Protein AF-A0A8S8XRW9-F1 (afdb_monomer_lite)

Structure (mmCIF, N/CA/C/O backbone):
data_AF-A0A8S8XRW9-F1
#
_entry.id   AF-A0A8S8XRW9-F1
#
loop_
_atom_site.group_PDB
_atom_site.id
_atom_site.type_symbol
_atom_site.label_atom_id
_atom_site.label_alt_id
_atom_site.label_comp_id
_atom_site.label_asym_id
_atom_site.label_entity_id
_atom_site.label_seq_id
_atom_site.pdbx_PDB_ins_code
_atom_site.Cartn_x
_atom_site.Cartn_y
_atom_site.Cartn_z
_atom_site.occupancy
_atom_site.B_iso_or_equiv
_atom_site.auth_seq_id
_atom_site.auth_comp_id
_atom_site.auth_asym_id
_atom_site.auth_atom_id
_atom_site.pdbx_PDB_model_num
ATOM 1 N N . MET A 1 1 ? 2.777 1.253 8.182 1.00 86.06 1 MET A N 1
ATOM 2 C CA . MET A 1 1 ? 3.541 2.440 7.735 1.00 86.06 1 MET A CA 1
ATOM 3 C C . MET A 1 1 ? 4.673 2.064 6.801 1.00 86.06 1 MET A C 1
ATOM 5 O O . MET A 1 1 ? 4.618 2.498 5.665 1.00 86.06 1 MET A O 1
ATOM 9 N N . VAL A 1 2 ? 5.621 1.214 7.215 1.00 95.31 2 VAL A N 1
ATOM 10 C CA . VAL A 1 2 ? 6.747 0.781 6.356 1.00 95.31 2 VAL A CA 1
ATOM 11 C C . VAL A 1 2 ? 6.283 0.234 4.998 1.00 95.31 2 VAL A C 1
ATOM 13 O O . VAL A 1 2 ? 6.712 0.745 3.973 1.00 95.31 2 VAL A O 1
ATOM 16 N N . VAL A 1 3 ? 5.344 -0.721 4.983 1.00 97.38 3 VAL A N 1
ATOM 17 C CA . VAL A 1 3 ? 4.817 -1.318 3.736 1.00 97.38 3 VAL A CA 1
ATOM 18 C C . VAL A 1 3 ? 4.176 -0.270 2.813 1.00 97.38 3 VAL A C 1
ATOM 20 O O . VAL A 1 3 ? 4.448 -0.266 1.621 1.00 97.38 3 VAL A O 1
ATOM 23 N N . ILE A 1 4 ? 3.395 0.671 3.359 1.00 95.56 4 ILE A N 1
ATOM 24 C CA . ILE A 1 4 ? 2.779 1.763 2.579 1.00 95.56 4 ILE A CA 1
ATOM 25 C C . ILE A 1 4 ? 3.852 2.693 1.996 1.00 95.56 4 ILE A C 1
ATOM 27 O O . ILE A 1 4 ? 3.776 3.054 0.828 1.00 95.56 4 ILE A O 1
ATOM 31 N N . GLY A 1 5 ? 4.864 3.059 2.790 1.00 95.81 5 GLY A N 1
ATOM 32 C CA . GLY A 1 5 ? 5.977 3.888 2.319 1.00 95.81 5 GLY A CA 1
ATOM 33 C C . GLY A 1 5 ? 6.762 3.219 1.189 1.00 95.81 5 GLY A C 1
ATOM 34 O O . GLY A 1 5 ? 7.075 3.870 0.198 1.00 95.81 5 GLY A O 1
ATOM 35 N N . LEU A 1 6 ? 7.007 1.910 1.300 1.00 97.50 6 LEU A N 1
ATOM 36 C CA . LEU A 1 6 ? 7.641 1.126 0.241 1.00 97.50 6 LEU A CA 1
ATOM 37 C C . LEU A 1 6 ? 6.752 1.020 -1.010 1.00 97.50 6 LEU A C 1
ATOM 39 O O . LEU A 1 6 ? 7.265 1.131 -2.113 1.00 97.50 6 LEU A O 1
ATOM 43 N N . GLY A 1 7 ? 5.429 0.897 -0.859 1.00 96.00 7 GLY A N 1
ATOM 44 C CA . GLY A 1 7 ? 4.492 0.979 -1.989 1.00 96.00 7 GLY A CA 1
ATOM 45 C C . GLY A 1 7 ? 4.552 2.331 -2.713 1.00 96.00 7 GLY A C 1
ATOM 46 O O . GLY A 1 7 ? 4.552 2.390 -3.939 1.00 96.00 7 GLY A O 1
ATOM 47 N N . GLY A 1 8 ? 4.691 3.428 -1.962 1.00 93.69 8 GLY A N 1
ATOM 48 C CA . GLY A 1 8 ? 4.946 4.751 -2.537 1.00 93.69 8 GLY A CA 1
ATOM 49 C C . GLY A 1 8 ? 6.277 4.824 -3.292 1.00 93.69 8 GLY A C 1
ATOM 50 O O . GLY A 1 8 ? 6.330 5.410 -4.369 1.00 93.69 8 GLY A O 1
ATOM 51 N N . LEU A 1 9 ? 7.333 4.195 -2.764 1.00 95.94 9 LEU A N 1
ATOM 52 C CA . LEU A 1 9 ? 8.635 4.103 -3.432 1.00 95.94 9 LEU A CA 1
ATOM 53 C C . LEU A 1 9 ? 8.527 3.354 -4.767 1.00 95.94 9 LEU A C 1
ATOM 55 O O . LEU A 1 9 ? 8.986 3.868 -5.780 1.00 95.94 9 LEU A O 1
ATOM 59 N N . ILE A 1 10 ? 7.865 2.195 -4.774 1.00 96.12 10 ILE A N 1
ATOM 60 C CA . ILE A 1 10 ? 7.608 1.400 -5.983 1.00 96.12 10 ILE A CA 1
ATOM 61 C C . ILE A 1 10 ? 6.945 2.258 -7.057 1.00 96.12 10 ILE A C 1
ATOM 63 O O . ILE A 1 10 ? 7.399 2.281 -8.196 1.00 96.12 10 ILE A O 1
ATOM 67 N N . ARG A 1 11 ? 5.918 3.032 -6.683 1.00 92.69 11 ARG A N 1
ATOM 68 C CA . ARG A 1 11 ? 5.232 3.920 -7.625 1.00 92.69 11 ARG A CA 1
ATOM 69 C C . ARG A 1 11 ? 6.134 5.042 -8.150 1.00 92.69 11 ARG A C 1
ATOM 71 O O . ARG A 1 11 ? 6.063 5.356 -9.331 1.00 92.69 11 ARG A O 1
ATOM 78 N N . ILE A 1 12 ? 6.957 5.654 -7.296 1.00 91.88 12 ILE A N 1
ATOM 79 C CA . ILE A 1 12 ? 7.871 6.744 -7.691 1.00 91.88 12 ILE A CA 1
ATOM 80 C C . ILE A 1 12 ? 8.928 6.255 -8.689 1.00 91.88 12 ILE A C 1
ATOM 82 O O . ILE A 1 12 ? 9.287 6.993 -9.601 1.00 91.88 12 ILE A O 1
ATOM 86 N N . TYR A 1 13 ? 9.415 5.027 -8.515 1.00 94.25 13 TYR A N 1
ATOM 87 C CA . TYR A 1 13 ? 10.427 4.412 -9.378 1.00 94.25 13 TYR A CA 1
ATOM 88 C C . TYR A 1 13 ? 9.836 3.581 -10.527 1.00 94.25 13 TYR A C 1
ATOM 90 O O . TYR A 1 13 ? 10.582 2.891 -11.221 1.00 94.25 13 TYR A O 1
ATOM 98 N N . ASP A 1 14 ? 8.514 3.640 -10.717 1.00 92.62 14 ASP A N 1
ATOM 99 C CA . ASP A 1 14 ? 7.780 2.901 -11.750 1.00 92.62 14 ASP A CA 1
ATOM 100 C C . ASP A 1 14 ? 8.101 1.393 -11.759 1.00 92.62 14 ASP A C 1
ATOM 102 O O . ASP A 1 14 ? 8.294 0.755 -12.791 1.00 92.62 14 ASP A O 1
ATOM 106 N N . ALA A 1 15 ? 8.219 0.840 -10.551 1.00 96.31 15 ALA A N 1
ATOM 107 C CA . ALA A 1 15 ? 8.609 -0.538 -10.280 1.00 96.31 15 ALA A CA 1
ATOM 108 C C . ALA A 1 15 ? 7.405 -1.446 -9.989 1.00 96.31 15 ALA A C 1
ATOM 110 O O . ALA A 1 15 ? 7.587 -2.534 -9.472 1.00 96.31 15 ALA A O 1
ATOM 111 N N . GLY A 1 16 ? 6.168 -0.988 -10.213 1.00 94.00 16 GLY A N 1
ATOM 112 C CA . GLY A 1 16 ? 4.955 -1.719 -9.809 1.00 94.00 16 GLY A CA 1
ATOM 113 C C . GLY A 1 16 ? 4.681 -3.006 -10.588 1.00 94.00 16 GLY A C 1
ATOM 114 O O . GLY A 1 16 ? 3.730 -3.707 -10.260 1.00 94.00 16 GLY A O 1
ATOM 115 N N . GLU A 1 17 ? 5.484 -3.270 -11.613 1.00 93.56 17 GLU A N 1
ATOM 116 C CA . GLU A 1 17 ? 5.358 -4.359 -12.588 1.00 93.56 17 GLU A CA 1
ATOM 117 C C . GLU A 1 17 ? 6.698 -5.082 -12.811 1.00 93.56 17 GLU A C 1
ATOM 119 O O . GLU A 1 17 ? 6.867 -5.874 -13.729 1.00 93.56 17 GLU A O 1
ATOM 124 N N . SER A 1 18 ? 7.684 -4.788 -11.968 1.00 96.38 18 SER A N 1
ATOM 125 C CA . SER A 1 18 ? 9.019 -5.377 -12.029 1.00 96.38 18 SER A CA 1
ATOM 126 C C . SER A 1 18 ? 9.080 -6.849 -11.604 1.00 96.38 18 SER A C 1
ATOM 128 O O . SER A 1 18 ? 10.126 -7.470 -11.746 1.00 96.38 18 SER A O 1
ATOM 130 N N . CYS A 1 19 ? 7.988 -7.410 -11.086 1.00 96.62 19 CYS A N 1
ATOM 131 C CA . CYS A 1 19 ? 7.792 -8.838 -10.855 1.00 96.62 19 CYS A CA 1
ATOM 132 C C . CYS A 1 19 ? 6.481 -9.286 -11.530 1.00 96.62 19 CYS A C 1
ATOM 134 O O . CYS A 1 19 ? 5.415 -9.112 -10.934 1.00 96.62 19 CYS A O 1
ATOM 136 N N . PRO A 1 20 ? 6.524 -9.859 -12.742 1.00 94.25 20 PRO A N 1
ATOM 137 C CA . PRO A 1 20 ? 5.312 -10.104 -13.528 1.00 94.25 20 PRO A CA 1
ATOM 138 C C . PRO A 1 20 ? 4.411 -11.219 -12.964 1.00 94.25 20 PRO A C 1
ATOM 140 O O . PRO A 1 20 ? 3.188 -11.104 -12.975 1.00 94.25 20 PRO A O 1
ATOM 143 N N . ASP A 1 21 ? 4.992 -12.265 -12.382 1.00 92.44 21 ASP A N 1
ATOM 144 C CA . ASP A 1 21 ? 4.279 -13.407 -11.812 1.00 92.44 21 ASP A CA 1
ATOM 145 C C . ASP A 1 21 ? 4.050 -13.261 -10.303 1.00 92.44 21 ASP A C 1
ATOM 147 O O . ASP A 1 21 ? 4.687 -12.459 -9.631 1.00 92.44 21 ASP A O 1
ATOM 151 N N . TRP A 1 22 ? 3.136 -14.047 -9.724 1.00 86.25 22 TRP A N 1
ATOM 152 C CA . TRP A 1 22 ? 2.878 -14.084 -8.277 1.00 86.25 22 TRP A CA 1
ATOM 153 C C . TRP A 1 22 ? 2.669 -15.532 -7.811 1.00 86.25 22 TRP A C 1
ATOM 155 O O . TRP A 1 22 ? 1.959 -16.285 -8.479 1.00 86.25 22 TRP A O 1
ATOM 165 N N . PRO A 1 23 ? 3.217 -15.966 -6.655 1.00 87.44 23 PRO A N 1
ATOM 166 C CA . PRO A 1 23 ? 3.894 -15.195 -5.599 1.00 87.44 23 PRO A CA 1
ATOM 167 C C . PRO A 1 23 ? 5.405 -14.999 -5.797 1.00 87.44 23 PRO A C 1
ATOM 169 O O . PRO A 1 23 ? 6.075 -14.505 -4.888 1.00 87.44 23 PRO A O 1
ATOM 172 N N . LEU A 1 24 ? 5.940 -15.441 -6.932 1.00 93.62 24 LEU A N 1
ATOM 173 C CA . LEU A 1 24 ? 7.359 -15.382 -7.268 1.00 93.62 24 LEU A CA 1
ATOM 174 C C . LEU A 1 24 ? 7.703 -14.045 -7.958 1.00 93.62 24 LEU A C 1
ATOM 176 O O . LEU A 1 24 ? 6.941 -13.078 -7.864 1.00 93.62 24 LEU A O 1
ATOM 180 N N . CYS A 1 25 ? 8.909 -13.961 -8.511 1.00 95.69 25 CYS A N 1
ATOM 181 C CA . CYS A 1 25 ? 9.372 -12.868 -9.354 1.00 95.69 25 CYS A CA 1
ATOM 182 C C . CYS A 1 25 ? 10.285 -13.450 -10.444 1.00 95.69 25 CYS A C 1
ATOM 184 O O . CYS A 1 25 ? 11.359 -13.984 -10.131 1.00 95.69 25 CYS A O 1
ATOM 186 N N . PHE A 1 26 ? 9.825 -13.410 -11.695 1.00 96.31 26 PHE A N 1
ATOM 187 C CA . PHE A 1 26 ? 10.404 -14.124 -12.838 1.00 96.31 26 PHE A CA 1
ATOM 188 C C . PHE A 1 26 ? 10.578 -15.629 -12.564 1.00 96.31 26 PHE A C 1
ATOM 190 O O . PHE A 1 26 ? 11.626 -16.216 -12.837 1.00 96.31 26 PHE A O 1
ATOM 197 N N . GLY A 1 27 ? 9.596 -16.256 -11.905 1.00 95.25 27 GLY A N 1
ATOM 198 C CA . GLY A 1 27 ? 9.652 -17.670 -11.518 1.00 95.25 27 GLY A CA 1
ATOM 199 C C . GLY A 1 27 ? 10.662 -17.990 -10.411 1.00 95.25 27 GLY A C 1
ATOM 200 O O . GLY A 1 27 ? 10.838 -19.158 -10.050 1.00 95.25 27 GLY A O 1
ATOM 201 N N . THR A 1 28 ? 11.318 -16.980 -9.832 1.00 94.00 28 THR A N 1
ATOM 202 C CA . THR A 1 28 ? 12.291 -17.145 -8.747 1.00 94.00 28 THR A CA 1
ATOM 203 C C . THR A 1 28 ? 11.758 -16.628 -7.409 1.00 94.00 28 THR A C 1
ATOM 205 O O . THR A 1 28 ? 10.817 -15.842 -7.330 1.00 94.00 28 THR A O 1
ATOM 208 N N . ILE A 1 29 ? 12.386 -17.066 -6.315 1.00 92.44 29 ILE A N 1
ATOM 209 C CA . ILE A 1 29 ? 12.125 -16.531 -4.966 1.00 92.44 29 ILE A CA 1
ATOM 210 C C . ILE A 1 29 ? 12.971 -15.266 -4.704 1.00 92.44 29 ILE A C 1
ATOM 212 O O . ILE A 1 29 ? 12.773 -14.597 -3.692 1.00 92.44 29 ILE A O 1
ATOM 216 N N . GLY A 1 30 ? 13.934 -14.949 -5.575 1.00 93.88 30 GLY A N 1
ATOM 217 C CA . GLY A 1 30 ? 14.870 -13.837 -5.422 1.00 93.88 30 GLY A CA 1
ATOM 218 C C . GLY A 1 30 ? 14.458 -12.589 -6.202 1.00 93.88 30 GLY A C 1
ATOM 219 O O . GLY A 1 30 ? 13.374 -12.522 -6.766 1.00 93.88 30 GLY A O 1
ATOM 220 N N . PHE A 1 31 ? 15.346 -11.595 -6.209 1.00 95.75 31 PHE A N 1
ATOM 221 C CA . PHE A 1 31 ? 15.174 -10.335 -6.946 1.00 95.75 31 PHE A CA 1
ATOM 222 C C . PHE A 1 31 ? 16.347 -10.024 -7.890 1.00 95.75 31 PHE A C 1
ATOM 224 O O . PHE A 1 31 ? 16.313 -9.029 -8.609 1.00 95.75 31 PHE A O 1
ATOM 231 N N . ASP A 1 32 ? 17.416 -10.819 -7.834 1.00 96.38 32 ASP A N 1
ATOM 232 C CA . ASP A 1 32 ? 18.605 -10.621 -8.658 1.00 96.38 32 ASP A CA 1
ATOM 233 C C . ASP A 1 32 ? 18.382 -11.310 -10.004 1.00 96.38 32 ASP A C 1
ATOM 235 O O . ASP A 1 32 ? 18.670 -12.495 -10.144 1.00 96.38 32 ASP A O 1
ATOM 239 N N . ILE A 1 33 ? 17.760 -10.578 -10.931 1.00 97.12 33 ILE A N 1
ATOM 240 C CA . ILE A 1 33 ? 17.379 -11.052 -12.264 1.00 97.12 33 ILE A CA 1
ATOM 241 C C . ILE A 1 33 ? 18.054 -10.156 -13.300 1.00 97.12 33 ILE A C 1
ATOM 243 O O . ILE A 1 33 ? 17.801 -8.947 -13.365 1.00 97.12 33 ILE A O 1
ATOM 247 N N . SER A 1 34 ? 18.926 -10.748 -14.107 1.00 97.25 34 SER A N 1
ATOM 248 C CA . SER A 1 34 ? 19.615 -10.062 -15.199 1.00 97.25 34 SER A CA 1
ATOM 249 C C . SER A 1 34 ? 18.659 -9.709 -16.343 1.00 97.25 34 SER A C 1
ATOM 251 O O . SER A 1 34 ? 17.597 -10.306 -16.500 1.00 97.25 34 SER A O 1
ATOM 253 N N . GLU A 1 35 ? 19.035 -8.744 -17.182 1.00 97.50 35 GLU A N 1
ATOM 254 C CA . GLU A 1 35 ? 18.224 -8.365 -18.349 1.00 97.50 35 GLU A CA 1
ATOM 255 C C . GLU A 1 35 ? 18.035 -9.529 -19.343 1.00 97.50 35 GLU A C 1
ATOM 257 O O . GLU A 1 35 ? 16.990 -9.617 -19.988 1.00 97.50 35 GLU A O 1
ATOM 262 N N . GLU A 1 36 ? 19.014 -10.438 -19.434 1.00 97.06 36 GLU A N 1
ATOM 263 C CA . GLU A 1 36 ? 18.953 -11.649 -20.265 1.00 97.06 36 GLU A CA 1
ATOM 264 C C . GLU A 1 36 ? 17.925 -12.657 -19.726 1.00 97.06 36 GLU A C 1
ATOM 266 O O . GLU A 1 36 ? 17.167 -13.247 -20.494 1.00 97.06 36 GLU A O 1
ATOM 271 N N . GLU A 1 37 ? 17.853 -12.827 -18.403 1.00 96.88 37 GLU A N 1
ATOM 272 C CA . GLU A 1 37 ? 16.853 -13.690 -17.759 1.00 96.88 37 GLU A CA 1
ATOM 273 C C . GLU A 1 37 ? 15.440 -13.113 -17.893 1.00 96.88 37 GLU A C 1
ATOM 275 O O . GLU A 1 37 ? 14.499 -13.857 -18.170 1.00 96.88 37 GLU A O 1
ATOM 280 N N . GLN A 1 38 ? 15.293 -11.789 -17.770 1.00 97.62 38 GLN A N 1
ATOM 281 C CA . GLN A 1 38 ? 14.020 -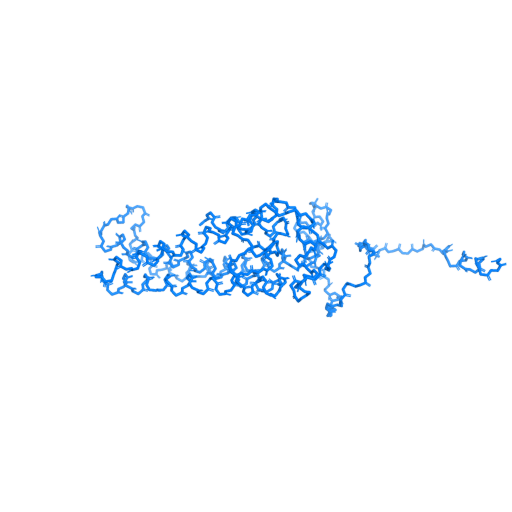11.107 -18.035 1.00 97.62 38 GLN A CA 1
ATOM 282 C C . GLN A 1 38 ? 13.574 -11.312 -19.490 1.00 97.62 38 GLN A C 1
ATOM 284 O O . GLN A 1 38 ? 12.404 -11.576 -19.753 1.00 97.62 38 GLN A O 1
ATOM 289 N N . GLU A 1 39 ? 14.501 -11.223 -20.449 1.00 96.88 39 GLU A N 1
ATOM 290 C CA . GLU A 1 39 ? 14.204 -11.478 -21.862 1.00 96.88 39 GLU A CA 1
ATOM 291 C C . GLU A 1 39 ? 13.732 -12.907 -22.108 1.00 96.88 39 GLU A C 1
ATOM 293 O O . GLU A 1 39 ? 12.708 -13.113 -22.763 1.00 96.88 39 GLU A O 1
ATOM 298 N N . ALA A 1 40 ? 14.458 -13.887 -21.567 1.00 96.69 40 ALA A N 1
ATOM 299 C CA . ALA A 1 40 ? 14.093 -15.292 -21.685 1.00 96.69 40 ALA A CA 1
ATOM 300 C C . ALA A 1 40 ? 12.692 -15.551 -21.111 1.00 96.69 40 ALA A C 1
ATOM 302 O O . ALA A 1 40 ? 11.879 -16.211 -21.759 1.00 96.69 40 ALA A O 1
ATOM 303 N N . TRP A 1 41 ? 12.379 -14.958 -19.954 1.00 96.56 41 TRP A N 1
ATOM 304 C CA . TRP A 1 41 ? 11.059 -15.066 -19.339 1.00 96.56 41 TRP A CA 1
ATOM 305 C C . TRP A 1 41 ? 9.941 -14.546 -20.243 1.00 96.56 41 TRP A C 1
ATOM 307 O O . TRP A 1 41 ? 8.951 -15.246 -20.431 1.00 96.56 41 TRP A O 1
ATOM 317 N N . TYR A 1 42 ? 10.095 -13.361 -20.838 1.00 96.44 42 TYR A N 1
ATOM 318 C CA . TYR A 1 42 ? 9.065 -12.784 -21.711 1.00 96.44 42 TYR A CA 1
ATOM 319 C C . TYR A 1 42 ? 8.911 -13.522 -23.046 1.00 96.44 42 TYR A C 1
ATOM 321 O O . TYR A 1 42 ? 7.834 -13.497 -23.641 1.00 96.44 42 TYR A O 1
ATOM 329 N N . ILE A 1 43 ? 9.962 -14.192 -23.530 1.00 96.19 43 ILE A N 1
ATOM 330 C CA . ILE A 1 43 ? 9.867 -15.076 -24.703 1.00 96.19 43 ILE A CA 1
ATOM 331 C C . ILE A 1 43 ? 9.016 -16.310 -24.375 1.00 96.19 43 ILE A C 1
ATOM 333 O O . ILE A 1 43 ? 8.229 -16.752 -25.215 1.00 96.19 43 ILE A O 1
ATOM 337 N N . GLU A 1 44 ? 9.172 -16.865 -23.173 1.00 96.19 44 GLU A N 1
ATOM 338 C CA . GLU A 1 44 ? 8.426 -18.043 -22.714 1.00 96.19 44 GLU A CA 1
ATOM 339 C C . GLU A 1 44 ? 7.005 -17.701 -22.236 1.00 96.19 44 GLU A C 1
ATOM 341 O O . GLU A 1 44 ? 6.091 -18.506 -22.420 1.00 96.19 44 GLU A O 1
ATOM 346 N N . ASN A 1 45 ? 6.809 -16.495 -21.695 1.00 96.12 45 ASN A N 1
ATOM 347 C CA . ASN A 1 45 ? 5.561 -16.000 -21.110 1.00 96.12 45 ASN A CA 1
ATOM 348 C C . ASN A 1 45 ? 5.148 -14.669 -21.773 1.00 96.12 45 ASN A C 1
ATOM 350 O O . ASN A 1 45 ? 5.197 -13.612 -21.141 1.00 96.12 45 ASN A O 1
ATOM 354 N N . PRO A 1 46 ? 4.741 -14.681 -23.058 1.00 94.62 46 PRO A N 1
ATOM 355 C CA . PRO A 1 46 ? 4.407 -13.458 -23.795 1.00 94.62 46 PRO A CA 1
ATOM 356 C C . PRO A 1 46 ? 3.191 -12.712 -23.227 1.00 94.62 46 PRO A C 1
ATOM 358 O O . PRO A 1 46 ? 3.040 -11.518 -23.476 1.00 94.62 46 PRO A O 1
ATOM 361 N N . ASP A 1 47 ? 2.340 -13.404 -22.467 1.00 92.69 47 ASP A N 1
ATOM 362 C CA . ASP A 1 47 ? 1.141 -12.850 -21.832 1.00 92.69 47 ASP A CA 1
ATOM 363 C C . ASP A 1 47 ? 1.481 -11.957 -20.622 1.00 92.69 47 ASP A C 1
ATOM 365 O O . ASP A 1 47 ? 0.650 -11.166 -20.188 1.00 92.69 47 ASP A O 1
ATOM 369 N N . GLU A 1 48 ? 2.705 -12.070 -20.096 1.00 92.38 48 GLU A N 1
ATOM 370 C CA . GLU A 1 48 ? 3.205 -11.326 -18.933 1.00 92.38 48 GLU A CA 1
ATOM 371 C C . GLU A 1 48 ? 4.017 -10.075 -19.314 1.00 92.38 48 GLU A C 1
ATOM 373 O O . GLU A 1 48 ? 4.655 -9.439 -18.475 1.00 92.38 48 GLU A O 1
ATOM 378 N N . VAL A 1 49 ? 4.025 -9.725 -20.599 1.00 93.25 49 VAL A N 1
ATOM 379 C CA . VAL A 1 49 ? 4.652 -8.500 -21.092 1.00 93.25 49 VAL A CA 1
ATOM 380 C C . VAL A 1 49 ? 3.763 -7.302 -20.756 1.00 93.25 49 VAL A C 1
ATOM 382 O O . VAL A 1 49 ? 2.617 -7.233 -21.199 1.00 93.25 49 VAL A O 1
ATOM 385 N N . ASP A 1 50 ? 4.318 -6.339 -20.020 1.00 92.75 50 ASP A N 1
ATOM 386 C CA . ASP A 1 50 ? 3.629 -5.095 -19.668 1.00 92.75 50 ASP A CA 1
ATOM 387 C C . ASP A 1 50 ? 3.388 -4.168 -20.883 1.00 92.75 50 ASP A C 1
ATOM 389 O O . ASP A 1 50 ? 3.863 -4.393 -22.007 1.00 92.75 50 ASP A O 1
ATOM 393 N N . SER A 1 51 ? 2.652 -3.076 -20.669 1.00 92.31 51 SER A N 1
ATOM 394 C CA . SER A 1 51 ? 2.288 -2.125 -21.729 1.00 92.31 51 SER A CA 1
ATOM 395 C C . SER A 1 51 ? 3.461 -1.377 -22.374 1.00 92.31 51 SER A C 1
ATOM 397 O O . SER A 1 51 ? 3.287 -0.785 -23.446 1.00 92.31 51 SER A O 1
ATOM 399 N N . ARG A 1 52 ? 4.661 -1.407 -21.782 1.00 92.50 52 ARG A N 1
ATOM 400 C CA . ARG A 1 52 ? 5.892 -0.829 -22.358 1.00 92.50 52 ARG A CA 1
ATOM 401 C C . ARG A 1 52 ? 6.524 -1.757 -23.395 1.00 92.50 52 ARG A C 1
ATOM 403 O O . ARG A 1 52 ? 7.372 -1.308 -24.171 1.00 92.50 52 ARG A O 1
ATOM 410 N N . GLY A 1 53 ? 6.076 -3.010 -23.462 1.00 92.81 53 GLY A N 1
ATOM 411 C CA . GLY A 1 53 ? 6.416 -3.975 -24.501 1.00 92.81 53 GLY A CA 1
ATOM 412 C C . GLY A 1 53 ? 7.601 -4.880 -24.160 1.00 92.81 53 GLY A C 1
ATOM 413 O O . GLY A 1 53 ? 8.375 -4.639 -23.238 1.00 92.81 53 GLY A O 1
ATOM 414 N N . SER A 1 54 ? 7.785 -5.930 -24.968 1.00 90.31 54 SER A N 1
ATOM 415 C CA . SER A 1 54 ? 8.683 -7.059 -24.661 1.00 90.31 54 SER A CA 1
ATOM 416 C C . SER A 1 54 ? 10.177 -6.722 -24.635 1.00 90.31 54 SER A C 1
ATOM 418 O O . SER A 1 54 ? 10.989 -7.548 -24.221 1.00 90.31 54 SER A O 1
ATOM 420 N N . GLY A 1 55 ? 10.564 -5.524 -25.077 1.00 92.88 55 GLY A N 1
ATOM 421 C CA . GLY A 1 55 ? 11.932 -5.009 -24.983 1.00 92.88 55 GLY A CA 1
ATOM 422 C C . GLY A 1 55 ? 12.230 -4.257 -23.682 1.00 92.88 55 GLY A C 1
ATOM 423 O O . GLY A 1 55 ? 13.385 -3.909 -23.448 1.00 92.88 55 GLY A O 1
ATOM 424 N N . HIS A 1 56 ? 11.225 -3.977 -22.844 1.00 95.62 56 HIS A N 1
ATOM 425 C CA . HIS A 1 56 ? 11.430 -3.271 -21.583 1.00 95.62 56 HIS A CA 1
ATOM 426 C C . HIS A 1 56 ? 12.126 -4.165 -20.546 1.00 95.62 56 HIS A C 1
ATOM 428 O O . HIS A 1 56 ? 11.822 -5.353 -20.424 1.00 95.62 56 HIS A O 1
ATOM 434 N N . ARG A 1 57 ? 13.079 -3.597 -19.802 1.00 96.38 57 ARG A N 1
ATOM 435 C CA . ARG A 1 57 ? 13.828 -4.288 -18.747 1.00 96.38 57 ARG A CA 1
ATOM 436 C C . ARG A 1 57 ? 13.841 -3.444 -17.486 1.00 96.38 57 ARG A C 1
ATOM 438 O O . ARG A 1 57 ? 14.044 -2.229 -17.544 1.00 96.38 57 ARG A O 1
ATOM 445 N N . TYR A 1 58 ? 13.661 -4.110 -16.357 1.00 97.25 58 TYR A N 1
ATOM 446 C CA . TYR A 1 58 ? 13.728 -3.505 -15.040 1.00 97.25 58 TYR A CA 1
ATOM 447 C C . TYR A 1 58 ? 15.135 -3.588 -14.480 1.00 97.25 58 TYR A C 1
ATOM 449 O O . TYR A 1 58 ? 15.838 -4.590 -14.611 1.00 97.25 58 TYR A O 1
ATOM 457 N N . THR A 1 59 ? 15.525 -2.531 -13.780 1.00 97.62 59 THR A N 1
ATOM 458 C CA . THR A 1 59 ? 16.757 -2.531 -12.994 1.00 97.62 59 THR A CA 1
ATOM 459 C C . THR A 1 59 ? 16.608 -3.423 -11.761 1.00 97.62 59 THR A C 1
ATOM 461 O O . THR A 1 59 ? 15.523 -3.526 -11.186 1.00 97.62 59 THR A O 1
ATOM 464 N N . THR A 1 60 ? 17.720 -3.965 -11.256 1.00 97.06 60 THR A N 1
ATOM 465 C CA . THR A 1 60 ? 17.745 -4.740 -10.001 1.00 97.06 60 THR A CA 1
ATOM 466 C C . THR A 1 60 ? 17.099 -3.990 -8.833 1.00 97.06 60 THR A C 1
ATOM 468 O O . THR A 1 60 ? 16.475 -4.601 -7.973 1.00 97.06 60 THR A O 1
ATOM 471 N N . PHE A 1 61 ? 17.219 -2.657 -8.787 1.00 97.50 61 PHE A N 1
ATOM 472 C CA . PHE A 1 61 ? 16.595 -1.852 -7.737 1.00 97.50 61 PHE A CA 1
ATOM 473 C C . PHE A 1 61 ? 15.064 -1.860 -7.826 1.00 97.50 61 PHE A C 1
ATOM 475 O O . PHE A 1 61 ? 14.408 -2.002 -6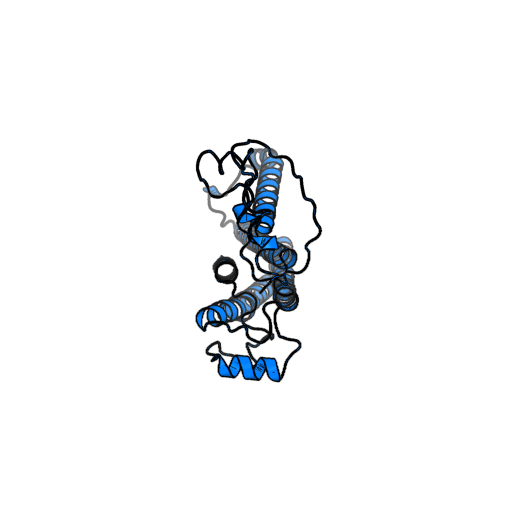.797 1.00 97.50 61 PHE A O 1
ATOM 482 N N . GLN A 1 62 ? 14.498 -1.739 -9.030 1.00 98.06 62 GLN A N 1
ATOM 483 C CA . GLN A 1 62 ? 13.046 -1.797 -9.227 1.00 98.06 62 GLN A CA 1
ATOM 484 C C . GLN A 1 62 ? 12.510 -3.159 -8.769 1.00 98.06 62 GLN A C 1
ATOM 486 O O . GLN A 1 62 ? 11.705 -3.197 -7.834 1.00 98.06 62 GLN A O 1
ATOM 491 N N . ILE A 1 63 ? 13.094 -4.244 -9.294 1.00 97.88 63 ILE A N 1
ATOM 492 C CA . ILE A 1 63 ? 12.747 -5.630 -8.936 1.00 97.88 63 ILE A CA 1
ATOM 493 C C . ILE A 1 63 ? 12.862 -5.846 -7.422 1.00 97.88 63 ILE A C 1
ATOM 495 O O . ILE A 1 63 ? 11.931 -6.326 -6.776 1.00 97.88 63 ILE A O 1
ATOM 499 N N . PHE A 1 64 ? 13.974 -5.414 -6.817 1.00 97.75 64 PHE A N 1
ATOM 500 C CA . PHE A 1 64 ? 14.191 -5.512 -5.374 1.00 97.75 64 PHE A CA 1
ATOM 501 C C . PHE A 1 64 ? 13.090 -4.825 -4.566 1.00 97.75 64 PHE A C 1
ATOM 503 O O . PHE A 1 64 ? 12.611 -5.391 -3.583 1.00 97.75 64 PHE A O 1
ATOM 510 N N . THR A 1 65 ? 12.705 -3.600 -4.934 1.00 97.88 65 THR A N 1
ATOM 511 C CA . THR A 1 65 ? 11.717 -2.845 -4.153 1.00 97.88 65 THR A CA 1
ATOM 512 C C . THR A 1 65 ? 10.342 -3.497 -4.177 1.00 97.88 65 THR A C 1
ATOM 514 O O . THR A 1 65 ? 9.705 -3.590 -3.123 1.00 97.88 65 THR A O 1
ATOM 517 N N . GLU A 1 66 ? 9.907 -3.996 -5.334 1.00 97.38 66 GLU A N 1
ATOM 518 C CA . GLU A 1 66 ? 8.626 -4.684 -5.465 1.00 97.38 66 GLU A CA 1
ATOM 519 C C . GLU A 1 66 ? 8.637 -6.043 -4.766 1.00 97.38 66 GLU A C 1
ATOM 521 O O . GLU A 1 66 ? 7.764 -6.330 -3.939 1.00 97.38 66 GLU A O 1
ATOM 526 N N . TRP A 1 67 ? 9.680 -6.839 -5.004 1.00 97.19 67 TRP A N 1
ATOM 527 C CA . TRP A 1 67 ? 9.903 -8.105 -4.316 1.00 97.19 67 TRP A CA 1
ATOM 528 C C . TRP A 1 67 ? 9.889 -7.927 -2.791 1.00 97.19 67 TRP A C 1
ATOM 530 O O . TRP A 1 67 ? 9.143 -8.605 -2.078 1.00 97.19 67 TRP A O 1
ATOM 540 N N . LEU A 1 68 ? 10.637 -6.949 -2.267 1.00 97.25 68 LEU A N 1
ATOM 541 C CA . LEU A 1 68 ? 10.690 -6.665 -0.833 1.00 97.25 68 LEU A CA 1
ATOM 542 C C . LEU A 1 68 ? 9.311 -6.273 -0.289 1.00 97.25 68 LEU A C 1
ATOM 544 O O . LEU A 1 68 ? 8.943 -6.681 0.816 1.00 97.25 68 LEU A O 1
ATOM 548 N N . HIS A 1 69 ? 8.527 -5.504 -1.046 1.00 97.44 69 HIS A N 1
ATOM 549 C CA . HIS A 1 69 ? 7.171 -5.136 -0.648 1.00 97.44 69 HIS A CA 1
ATOM 550 C C . HIS A 1 69 ? 6.261 -6.355 -0.530 1.00 97.44 69 HIS A C 1
ATOM 552 O O . HIS A 1 69 ? 5.575 -6.491 0.488 1.00 97.44 69 HIS A O 1
ATOM 558 N N . ARG A 1 70 ? 6.311 -7.272 -1.504 1.00 95.69 70 ARG A N 1
ATOM 559 C CA . ARG A 1 70 ? 5.558 -8.537 -1.484 1.00 95.69 70 ARG A CA 1
ATOM 560 C C . ARG A 1 70 ? 5.928 -9.388 -0.272 1.00 95.69 70 ARG A C 1
ATOM 562 O O . ARG A 1 70 ? 5.039 -9.868 0.431 1.00 95.69 70 ARG A O 1
ATOM 569 N N . ILE A 1 71 ? 7.220 -9.500 0.042 1.00 95.62 71 ILE A N 1
ATOM 570 C CA . ILE A 1 71 ? 7.706 -10.240 1.216 1.00 95.62 71 ILE A CA 1
ATOM 571 C C . ILE A 1 71 ? 7.221 -9.593 2.520 1.00 95.62 71 ILE A C 1
ATOM 573 O O . ILE A 1 71 ? 6.656 -10.271 3.382 1.00 95.62 71 ILE A O 1
ATOM 577 N N . LEU A 1 72 ? 7.391 -8.278 2.678 1.00 97.12 72 LEU A N 1
ATOM 578 C CA . LEU A 1 72 ? 6.979 -7.577 3.897 1.00 97.12 72 LEU A CA 1
ATOM 579 C C . LEU A 1 72 ? 5.456 -7.599 4.096 1.00 97.12 72 LEU A C 1
ATOM 581 O O . LEU A 1 72 ? 4.991 -7.744 5.228 1.00 97.12 72 LEU A O 1
ATOM 585 N N . ALA A 1 73 ? 4.673 -7.468 3.025 1.00 96.69 73 ALA A N 1
ATOM 586 C CA . ALA A 1 73 ? 3.216 -7.514 3.093 1.00 96.69 73 ALA A CA 1
ATOM 587 C C . ALA A 1 73 ? 2.699 -8.945 3.322 1.00 96.69 73 ALA A C 1
ATOM 589 O O . ALA A 1 73 ? 1.932 -9.189 4.258 1.00 96.69 73 ALA A O 1
ATOM 590 N N . GLY A 1 74 ? 3.138 -9.892 2.492 1.00 94.62 74 GLY A N 1
ATOM 591 C CA . GLY A 1 74 ? 2.612 -11.253 2.439 1.00 94.62 74 GLY A CA 1
ATOM 592 C C . GLY A 1 74 ? 3.198 -12.200 3.483 1.00 94.62 74 GLY A C 1
ATOM 593 O O . GLY A 1 74 ? 2.441 -12.918 4.129 1.00 94.62 74 GLY A O 1
ATOM 594 N N . LEU A 1 75 ? 4.521 -12.198 3.686 1.00 94.50 75 LEU A N 1
ATOM 595 C CA . LEU A 1 75 ? 5.202 -13.159 4.569 1.00 94.50 75 LEU A CA 1
ATOM 596 C C . LEU A 1 75 ? 5.479 -12.625 5.976 1.00 94.50 75 LEU A C 1
ATOM 598 O O . LEU A 1 75 ? 5.664 -13.416 6.898 1.00 94.50 75 LEU A O 1
ATOM 602 N N . VAL A 1 76 ? 5.491 -11.304 6.167 1.00 97.00 76 VAL A N 1
ATOM 603 C CA . VAL A 1 76 ? 5.703 -10.701 7.493 1.00 97.00 76 VAL A CA 1
ATOM 604 C C . VAL A 1 76 ? 4.390 -10.180 8.068 1.00 97.00 76 VAL A C 1
ATOM 606 O O . VAL A 1 76 ? 3.906 -10.689 9.078 1.00 97.00 76 VAL A O 1
ATOM 609 N N . LEU A 1 77 ? 3.779 -9.178 7.432 1.00 97.88 77 LEU A N 1
ATOM 610 C CA . LEU A 1 77 ? 2.596 -8.511 7.974 1.00 97.88 77 LEU A CA 1
ATOM 611 C C . LEU A 1 77 ? 1.368 -9.432 8.013 1.00 97.88 77 LEU A C 1
ATOM 613 O O . LEU A 1 77 ? 0.696 -9.485 9.043 1.00 97.88 77 LEU A O 1
ATOM 617 N N . GLY A 1 78 ? 1.094 -10.177 6.937 1.00 97.31 78 GLY A N 1
ATOM 618 C CA . GLY A 1 78 ? -0.030 -11.118 6.859 1.00 97.31 78 GLY A CA 1
ATOM 619 C C . GLY A 1 78 ? -0.071 -12.112 8.032 1.00 97.31 78 GLY A C 1
ATOM 620 O O . GLY A 1 78 ? -1.034 -12.091 8.806 1.00 97.31 78 GLY A O 1
ATOM 621 N N . PRO A 1 79 ? 0.977 -12.933 8.241 1.00 98.00 79 PRO A N 1
ATOM 622 C CA . PRO A 1 79 ? 1.038 -13.881 9.350 1.00 98.00 79 PRO A CA 1
ATOM 623 C C . PRO A 1 79 ? 0.943 -13.224 10.726 1.00 98.00 79 PRO A C 1
ATOM 625 O O . PRO A 1 79 ? 0.273 -13.767 11.603 1.00 98.00 79 PRO A O 1
ATOM 628 N N . LEU A 1 80 ? 1.542 -12.044 10.924 1.00 98.00 80 LEU A N 1
ATOM 629 C CA . LEU A 1 80 ? 1.432 -11.314 12.192 1.00 98.00 80 LEU A CA 1
ATOM 630 C C . LEU A 1 80 ? -0.010 -10.891 12.493 1.00 98.00 80 LEU A C 1
ATOM 632 O O . LEU A 1 80 ? -0.460 -11.020 13.633 1.00 98.00 80 LEU A O 1
ATOM 636 N N . VAL A 1 81 ? -0.758 -10.428 11.488 1.00 98.19 81 VAL A N 1
ATOM 637 C CA . VAL A 1 81 ? -2.177 -10.066 11.644 1.00 98.19 81 VAL A CA 1
ATOM 638 C C . VAL A 1 81 ? -3.021 -11.302 11.965 1.00 98.19 81 VAL A C 1
ATOM 640 O O . VAL A 1 81 ? -3.862 -11.248 12.865 1.00 98.19 81 VAL A O 1
ATOM 643 N N . ILE A 1 82 ? -2.767 -12.429 11.292 1.00 98.25 82 ILE A N 1
ATOM 644 C CA . ILE A 1 82 ? -3.470 -13.700 11.533 1.00 98.25 82 ILE A CA 1
ATOM 645 C C . ILE A 1 82 ? -3.150 -14.252 12.930 1.00 98.25 82 ILE A C 1
ATOM 647 O O . ILE A 1 82 ? -4.057 -14.685 13.644 1.00 98.25 82 ILE A O 1
ATOM 651 N N . LEU A 1 83 ? -1.884 -14.204 13.353 1.00 98.31 83 LEU A N 1
ATOM 652 C CA . LEU A 1 83 ? -1.459 -14.621 14.689 1.00 98.31 83 LEU A CA 1
ATOM 653 C C . LEU A 1 83 ? -2.102 -13.748 15.771 1.00 98.31 83 LEU A C 1
ATOM 655 O O . LEU A 1 83 ? -2.662 -14.271 16.733 1.00 98.31 83 LEU A O 1
ATOM 659 N N . ASN A 1 84 ? -2.082 -12.426 15.591 1.00 97.62 84 ASN A N 1
ATOM 660 C CA . ASN A 1 84 ? -2.741 -11.497 16.504 1.00 97.62 84 ASN A CA 1
ATOM 661 C C . ASN A 1 84 ? -4.245 -11.794 16.604 1.00 97.62 84 ASN A C 1
ATOM 663 O O . ASN A 1 84 ? -4.792 -11.874 17.702 1.00 97.62 84 ASN A O 1
ATOM 667 N N . TRP A 1 85 ? -4.908 -12.053 15.474 1.00 98.31 85 TRP A N 1
ATOM 668 C CA . TRP A 1 85 ? -6.300 -12.497 15.470 1.00 98.31 85 TRP A CA 1
ATOM 669 C C . TRP A 1 85 ? -6.507 -13.796 16.238 1.00 98.31 85 TRP A C 1
ATOM 671 O O . TRP A 1 85 ? -7.414 -13.863 17.064 1.00 98.31 85 TRP A O 1
ATOM 681 N N . TYR A 1 86 ? -5.641 -14.794 16.039 1.00 98.25 86 TYR A N 1
ATOM 682 C CA . TYR A 1 86 ? -5.700 -16.073 16.744 1.00 98.25 86 TYR A CA 1
ATOM 683 C C . TYR A 1 86 ? -5.615 -15.898 18.268 1.00 98.25 86 TYR A C 1
ATOM 685 O O . TYR A 1 86 ? -6.377 -16.546 18.997 1.00 98.25 86 TYR A O 1
ATOM 693 N N . MET A 1 87 ? -4.721 -15.021 18.739 1.00 97.62 87 MET A N 1
ATOM 694 C CA . MET A 1 87 ? -4.516 -14.718 20.162 1.00 97.62 87 MET A CA 1
ATOM 695 C C . MET A 1 87 ? -5.712 -13.987 20.788 1.00 97.62 87 MET A C 1
ATOM 697 O O . MET A 1 87 ? -6.024 -14.209 21.955 1.00 97.62 87 MET A O 1
ATOM 701 N N . LEU A 1 88 ? -6.428 -13.173 20.010 1.00 96.94 88 LEU A N 1
ATOM 702 C CA . LEU A 1 88 ? -7.546 -12.347 20.483 1.00 96.94 88 LEU A CA 1
ATOM 703 C C . LEU A 1 88 ? -8.924 -13.030 20.401 1.00 96.94 88 LEU A C 1
ATOM 705 O O . LEU A 1 88 ? -9.950 -12.416 20.699 1.00 96.94 88 LEU A O 1
ATOM 709 N N . ARG A 1 89 ? -8.994 -14.320 20.040 1.00 94.69 89 ARG A N 1
ATOM 710 C CA . ARG A 1 89 ? -10.279 -15.048 19.908 1.00 94.69 89 ARG A CA 1
ATOM 711 C C . ARG A 1 89 ? -11.037 -15.194 21.236 1.00 94.69 89 ARG A C 1
ATOM 713 O O . ARG A 1 89 ? -12.264 -15.310 21.229 1.00 94.69 89 ARG A O 1
ATOM 720 N N . GLY A 1 90 ? -10.318 -15.149 22.360 1.00 94.62 90 GLY A N 1
ATOM 721 C CA . GLY A 1 90 ? -10.876 -15.178 23.717 1.00 94.62 90 GLY A CA 1
ATOM 722 C C . GLY A 1 90 ? -11.261 -13.810 24.295 1.00 94.62 90 GLY A C 1
ATOM 723 O O . GLY A 1 90 ? -11.811 -13.766 25.390 1.00 94.62 90 GLY A O 1
ATOM 724 N N . SER A 1 91 ? -10.982 -12.706 23.594 1.00 95.25 91 SER A N 1
ATOM 725 C CA . SER A 1 91 ? -11.227 -11.343 24.085 1.00 95.25 91 SER A CA 1
ATOM 726 C C . SER A 1 91 ? -12.715 -10.961 24.059 1.00 95.25 91 SER A C 1
ATOM 728 O O . SER A 1 91 ? -13.575 -11.750 23.676 1.00 95.25 91 SER A O 1
ATOM 730 N N . GLU A 1 92 ? -13.059 -9.736 24.451 1.00 95.25 92 GLU A N 1
ATOM 731 C CA . GLU A 1 92 ? -14.432 -9.229 24.343 1.00 95.25 92 GLU A CA 1
ATOM 732 C C . GLU A 1 92 ? -14.912 -9.121 22.883 1.00 95.25 92 GLU A C 1
ATOM 734 O O . GLU A 1 92 ? -14.119 -8.978 21.951 1.00 95.25 92 GLU A O 1
ATOM 739 N N . GLU A 1 93 ? -16.232 -9.135 22.669 1.00 95.88 93 GLU A N 1
ATOM 740 C CA . GLU A 1 93 ? -16.854 -9.131 21.333 1.00 95.88 93 GLU A CA 1
ATOM 741 C C . GLU A 1 93 ? -16.372 -7.976 20.438 1.00 95.88 93 GLU A C 1
ATOM 743 O O . GLU A 1 93 ? -16.058 -8.188 19.266 1.00 95.88 93 GLU A O 1
ATOM 748 N N . LYS A 1 94 ? -16.225 -6.765 20.994 1.00 95.81 94 LYS A N 1
ATOM 749 C CA . LYS A 1 94 ? -15.731 -5.596 20.244 1.00 95.81 94 LYS A CA 1
ATOM 750 C C . LYS A 1 94 ? -14.295 -5.779 19.752 1.00 95.81 94 LYS A C 1
ATOM 752 O O . LYS A 1 94 ? -13.992 -5.403 18.622 1.00 95.81 94 LYS A O 1
ATOM 757 N N . VAL A 1 95 ? -13.427 -6.368 20.578 1.00 96.94 95 VAL A N 1
ATOM 758 C CA . VAL A 1 95 ? -12.035 -6.675 20.212 1.00 96.94 95 VAL A CA 1
ATOM 759 C C . VAL A 1 95 ? -12.007 -7.754 19.134 1.00 96.94 95 VAL A C 1
ATOM 761 O O . VAL A 1 95 ? -11.314 -7.586 18.132 1.00 96.94 95 VAL A O 1
ATOM 764 N N . LYS A 1 96 ? -12.810 -8.820 19.283 1.00 97.25 96 LYS A N 1
ATOM 765 C CA . LYS A 1 96 ? -12.929 -9.875 18.261 1.00 97.25 96 LYS A CA 1
ATOM 766 C C . LYS A 1 96 ? -13.379 -9.314 16.919 1.00 97.25 96 LYS A C 1
ATOM 768 O O . LYS A 1 96 ? -12.810 -9.682 15.894 1.00 97.25 96 LYS A O 1
ATOM 773 N N . PHE A 1 97 ? -14.376 -8.428 16.915 1.00 97.81 97 PHE A N 1
ATOM 774 C CA . PHE A 1 97 ? -14.867 -7.802 15.690 1.00 97.81 97 PHE A CA 1
ATOM 775 C C . PHE A 1 97 ? -13.788 -6.934 15.035 1.00 97.81 97 PHE A C 1
ATOM 777 O O . PHE A 1 97 ? -13.484 -7.132 13.860 1.00 97.81 97 PHE A O 1
ATOM 784 N N . ALA A 1 98 ? -13.162 -6.029 15.796 1.00 97.62 98 ALA A N 1
ATOM 785 C CA . ALA A 1 98 ? -12.088 -5.182 15.280 1.00 97.62 98 ALA A CA 1
ATOM 786 C C . ALA A 1 98 ? -10.926 -6.024 14.731 1.00 97.62 98 ALA A C 1
ATOM 788 O O . ALA A 1 98 ? -10.439 -5.762 13.636 1.00 97.62 98 ALA A O 1
ATOM 789 N N . SER A 1 99 ? -10.532 -7.084 15.441 1.00 98.19 99 SER A N 1
ATOM 790 C CA . SER A 1 99 ? -9.468 -7.989 15.006 1.00 98.19 99 SER A CA 1
ATOM 791 C C . SER A 1 99 ? -9.849 -8.788 13.757 1.00 98.19 99 SER A C 1
ATOM 793 O O . SER A 1 99 ? -9.056 -8.867 12.820 1.00 98.19 99 SER A O 1
ATOM 795 N N . THR A 1 100 ? -11.072 -9.314 13.683 1.00 98.25 100 THR A N 1
ATOM 796 C CA . THR A 1 100 ? -11.563 -10.031 12.494 1.00 98.25 100 THR A CA 1
ATOM 797 C C . THR A 1 100 ? -11.600 -9.114 11.272 1.00 98.25 100 THR A C 1
ATOM 799 O O . THR A 1 100 ? -11.178 -9.520 10.192 1.00 98.25 100 THR A O 1
ATOM 802 N N . LEU A 1 101 ? -12.013 -7.853 11.443 1.00 98.38 101 LEU A N 1
ATOM 803 C CA . LEU A 1 101 ? -11.988 -6.857 10.372 1.00 98.38 101 LEU A CA 1
ATOM 804 C C . LEU A 1 101 ? -10.565 -6.635 9.830 1.00 98.38 101 LEU A C 1
ATOM 806 O O . LEU A 1 101 ? -10.398 -6.548 8.616 1.00 98.38 101 LEU A O 1
ATOM 810 N N . THR A 1 102 ? -9.539 -6.605 10.694 1.00 98.31 102 THR A N 1
ATOM 811 C CA . THR A 1 102 ? -8.141 -6.482 10.233 1.00 98.31 102 THR A CA 1
ATOM 812 C C . THR A 1 102 ? -7.706 -7.663 9.358 1.00 98.31 102 THR A C 1
ATOM 814 O O . THR A 1 102 ? -7.047 -7.445 8.344 1.00 98.31 102 THR A O 1
ATOM 817 N N . VAL A 1 103 ? -8.127 -8.894 9.684 1.00 98.50 103 VAL A N 1
ATOM 818 C CA . VAL A 1 103 ? -7.837 -10.095 8.874 1.00 98.50 103 VAL A CA 1
ATOM 819 C C . VAL A 1 103 ? -8.539 -10.034 7.519 1.00 98.50 103 VAL A C 1
ATOM 821 O O . VAL A 1 103 ? -7.917 -10.276 6.488 1.00 98.50 103 VAL A O 1
ATOM 824 N N . VAL A 1 104 ? -9.823 -9.668 7.498 1.00 98.56 104 VAL A N 1
ATOM 825 C CA . VAL A 1 104 ? -10.574 -9.509 6.242 1.00 98.56 104 VAL A CA 1
ATOM 826 C C . VAL A 1 104 ? -9.897 -8.474 5.344 1.00 98.56 104 VAL A C 1
ATOM 828 O O . VAL A 1 104 ? -9.698 -8.717 4.156 1.00 98.56 104 VAL A O 1
ATOM 831 N N . LEU A 1 105 ? -9.494 -7.338 5.916 1.00 98.25 105 LEU A N 1
ATOM 832 C CA . LEU A 1 105 ? -8.873 -6.258 5.159 1.00 98.25 105 LEU A CA 1
ATOM 833 C C . LEU A 1 105 ? -7.462 -6.599 4.664 1.00 98.25 105 LEU A C 1
ATOM 835 O O . LEU A 1 105 ? -7.140 -6.186 3.557 1.00 98.25 105 LEU A O 1
ATOM 839 N N . ILE A 1 106 ? -6.634 -7.353 5.402 1.00 98.06 106 ILE A N 1
ATOM 840 C CA . ILE A 1 106 ? -5.303 -7.757 4.899 1.00 98.06 106 ILE A CA 1
ATOM 841 C C . ILE A 1 106 ? -5.399 -8.804 3.779 1.00 98.06 106 ILE A C 1
ATOM 843 O O . ILE A 1 106 ? -4.621 -8.751 2.831 1.00 98.06 106 ILE A O 1
ATOM 847 N N . VAL A 1 107 ? -6.388 -9.705 3.823 1.00 97.88 107 VAL A N 1
ATOM 848 C CA . VAL A 1 107 ? -6.668 -10.622 2.701 1.00 97.88 107 VAL A CA 1
ATOM 849 C C . VAL A 1 107 ? -7.142 -9.830 1.481 1.00 97.88 107 VAL A C 1
ATOM 851 O O . VAL A 1 107 ? -6.648 -10.035 0.375 1.00 97.88 107 VAL A O 1
ATOM 854 N N . TRP A 1 108 ? -8.040 -8.864 1.693 1.00 98.00 108 TRP A N 1
ATOM 855 C CA . TRP A 1 108 ? -8.486 -7.931 0.657 1.00 98.00 108 TRP A CA 1
ATOM 856 C C . TRP A 1 108 ? -7.332 -7.097 0.074 1.00 98.00 108 TRP A C 1
ATOM 858 O O . TRP A 1 108 ? -7.291 -6.878 -1.134 1.00 98.00 108 TRP A O 1
ATOM 868 N N . GLN A 1 109 ? -6.361 -6.683 0.899 1.00 97.69 109 GLN A N 1
ATOM 869 C CA . GLN A 1 109 ? -5.142 -6.015 0.427 1.00 97.69 109 GLN A CA 1
ATOM 870 C C . GLN A 1 109 ? -4.333 -6.900 -0.512 1.00 97.69 109 GLN A C 1
ATOM 872 O O . GLN 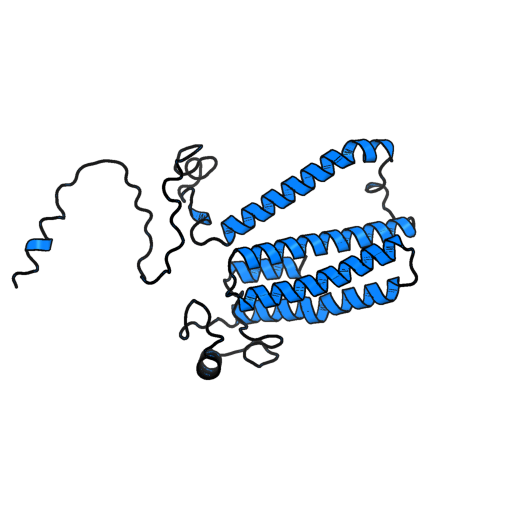A 1 109 ? -3.947 -6.430 -1.577 1.00 97.69 109 GLN A O 1
ATOM 877 N N . GLY A 1 110 ? -4.100 -8.162 -0.141 1.00 96.31 110 GLY A N 1
ATOM 878 C CA . GLY A 1 110 ? -3.389 -9.111 -0.999 1.00 96.31 110 GLY A CA 1
ATOM 879 C C . GLY A 1 110 ? -4.083 -9.289 -2.351 1.00 96.31 110 GLY A C 1
ATOM 880 O O . GLY A 1 110 ? -3.426 -9.228 -3.385 1.00 96.31 110 GLY A O 1
ATOM 881 N N . ALA A 1 111 ? -5.416 -9.408 -2.345 1.00 96.50 111 ALA A N 1
ATOM 882 C CA . ALA A 1 111 ? -6.209 -9.544 -3.566 1.00 96.50 111 ALA A CA 1
ATOM 883 C C . ALA A 1 111 ? -6.119 -8.312 -4.483 1.00 96.50 111 ALA A C 1
ATOM 885 O O . ALA A 1 111 ? -5.883 -8.468 -5.677 1.00 96.50 111 ALA A O 1
ATOM 886 N N . ILE A 1 112 ? -6.268 -7.091 -3.949 1.00 97.00 112 ILE A N 1
ATOM 887 C CA . ILE A 1 112 ? -6.123 -5.882 -4.780 1.00 97.00 112 ILE A CA 1
ATOM 888 C C . ILE A 1 112 ? -4.667 -5.679 -5.218 1.00 97.00 112 ILE A C 1
ATOM 890 O O . ILE A 1 112 ? -4.435 -5.195 -6.319 1.00 97.00 112 ILE A O 1
ATOM 894 N N . GLY A 1 113 ? -3.691 -6.033 -4.379 1.00 95.69 113 GLY A N 1
ATOM 895 C CA . GLY A 1 113 ? -2.271 -5.931 -4.719 1.00 95.69 113 GLY A CA 1
ATOM 896 C C . GLY A 1 113 ? -1.919 -6.787 -5.934 1.00 95.69 113 GLY A C 1
ATOM 897 O O . GLY A 1 113 ? -1.365 -6.265 -6.893 1.00 95.69 113 GLY A O 1
ATOM 898 N N . TRP A 1 114 ? -2.342 -8.056 -5.940 1.00 94.69 114 TRP A N 1
ATOM 899 C CA . TRP A 1 114 ? -2.239 -8.925 -7.118 1.00 94.69 114 TRP A CA 1
ATOM 900 C C . TRP A 1 114 ? -2.967 -8.329 -8.331 1.00 94.69 114 TRP A C 1
ATOM 902 O O . TRP A 1 114 ? -2.371 -8.183 -9.391 1.00 94.69 114 TRP A O 1
ATOM 912 N N . LEU A 1 115 ? -4.218 -7.891 -8.151 1.00 95.31 115 LEU A N 1
ATOM 913 C CA . LEU A 1 115 ? -5.009 -7.282 -9.223 1.00 95.31 115 LEU A CA 1
ATOM 914 C C . LEU A 1 115 ? -4.337 -6.027 -9.817 1.00 95.31 115 LEU A C 1
ATOM 916 O O . LEU A 1 115 ? -4.528 -5.720 -10.985 1.00 95.31 115 LEU A O 1
ATOM 920 N N . THR A 1 116 ? -3.574 -5.277 -9.019 1.00 94.31 116 THR A N 1
ATOM 921 C CA . THR A 1 116 ? -2.869 -4.069 -9.476 1.00 94.31 116 THR A CA 1
ATOM 922 C C . THR A 1 116 ? -1.748 -4.416 -10.453 1.00 94.31 116 THR A C 1
ATOM 924 O O . THR A 1 116 ? -1.603 -3.712 -11.448 1.00 94.31 116 THR A O 1
ATOM 927 N N . VAL A 1 117 ? -1.014 -5.503 -10.194 1.00 93.50 117 VAL A N 1
ATOM 928 C CA . VAL A 1 117 ? 0.037 -6.022 -11.085 1.00 93.50 117 VAL A CA 1
ATOM 929 C C . VAL A 1 117 ? -0.590 -6.613 -12.348 1.00 93.50 117 VAL A C 1
ATOM 931 O O . VAL A 1 117 ? -0.220 -6.227 -13.446 1.00 93.50 117 VAL A O 1
ATOM 934 N N . GLU A 1 118 ? -1.619 -7.451 -12.191 1.00 92.00 118 GLU A N 1
ATOM 935 C CA . GLU A 1 118 ? -2.351 -8.086 -13.302 1.00 92.00 118 GLU A CA 1
ATOM 936 C C . GLU A 1 118 ? -2.949 -7.071 -14.293 1.00 92.00 118 GLU A C 1
ATOM 938 O O . GLU A 1 118 ? -3.120 -7.347 -15.475 1.00 92.00 118 GLU A O 1
ATOM 943 N N . MET A 1 119 ? -3.310 -5.883 -13.808 1.00 92.44 119 MET A N 1
ATOM 944 C CA . MET A 1 119 ? -3.895 -4.818 -14.621 1.00 92.44 119 MET A CA 1
ATOM 945 C C . MET A 1 119 ? -2.892 -3.713 -14.934 1.00 92.44 119 MET A C 1
ATOM 947 O O . MET A 1 119 ? -3.289 -2.549 -14.960 1.00 92.44 119 MET A O 1
ATOM 951 N N . ASP A 1 120 ? -1.618 -4.046 -15.105 1.00 91.88 120 ASP A N 1
ATOM 952 C CA . ASP A 1 120 ? -0.600 -3.137 -15.641 1.00 91.88 120 ASP A CA 1
ATOM 953 C C . ASP A 1 120 ? -0.547 -1.781 -14.900 1.00 91.88 120 ASP A C 1
ATOM 955 O O . ASP A 1 120 ? -0.509 -0.693 -15.471 1.00 91.88 120 ASP A O 1
ATOM 959 N N . ASN A 1 121 ? -0.701 -1.834 -13.567 1.00 90.94 121 ASN A N 1
ATOM 960 C CA . ASN A 1 121 ? -0.743 -0.666 -12.677 1.00 90.94 121 ASN A CA 1
ATOM 961 C C . ASN A 1 121 ? -1.723 0.448 -13.108 1.00 90.94 121 ASN A C 1
ATOM 963 O O . ASN A 1 121 ? -1.503 1.631 -12.817 1.00 90.94 121 ASN A O 1
ATOM 967 N N . LEU A 1 122 ? -2.852 0.084 -13.734 1.00 89.81 122 LEU A N 1
ATOM 968 C CA . LEU A 1 122 ? -3.906 1.033 -14.103 1.00 89.81 122 LEU A CA 1
ATOM 969 C C . LEU A 1 122 ? -4.241 1.981 -12.939 1.00 89.81 122 LEU A C 1
ATOM 971 O O . LEU A 1 122 ? -4.488 1.568 -11.810 1.00 89.81 122 LEU A O 1
ATOM 975 N N . HIS A 1 123 ? -4.318 3.281 -13.223 1.00 87.56 123 HIS A N 1
ATOM 976 C CA . HIS A 1 123 ? -4.412 4.339 -12.206 1.00 87.56 123 HIS A CA 1
ATOM 977 C C . HIS A 1 123 ? -5.479 4.101 -11.116 1.00 87.56 123 HIS A C 1
ATOM 979 O O . HIS A 1 123 ? -5.267 4.382 -9.934 1.00 87.56 123 HIS A O 1
ATOM 985 N N . TRP A 1 124 ? -6.638 3.550 -11.490 1.00 88.56 124 TRP A N 1
ATOM 986 C CA . TRP A 1 124 ? -7.729 3.282 -10.555 1.00 88.56 124 TRP A CA 1
ATOM 987 C C . TRP A 1 124 ? -7.449 2.083 -9.638 1.00 88.56 124 TRP A C 1
ATOM 989 O O . TRP A 1 124 ? -7.936 2.072 -8.505 1.00 88.56 124 TRP A O 1
ATOM 999 N N . SER A 1 125 ? -6.671 1.096 -10.093 1.00 92.75 125 SER A N 1
ATOM 1000 C CA . SER A 1 125 ? -6.314 -0.095 -9.315 1.00 92.75 125 SER A CA 1
ATOM 1001 C C . SER A 1 125 ? -5.335 0.272 -8.208 1.00 92.75 125 SER A C 1
ATOM 1003 O O . SER A 1 125 ? -5.599 -0.010 -7.038 1.00 92.75 125 SER A O 1
ATOM 1005 N N . VAL A 1 126 ? -4.313 1.063 -8.547 1.00 92.31 126 VAL A N 1
ATOM 1006 C CA . VAL A 1 126 ? -3.355 1.650 -7.601 1.00 92.31 126 VAL A CA 1
ATOM 1007 C C . VAL A 1 126 ? -4.079 2.523 -6.571 1.00 92.31 126 VAL A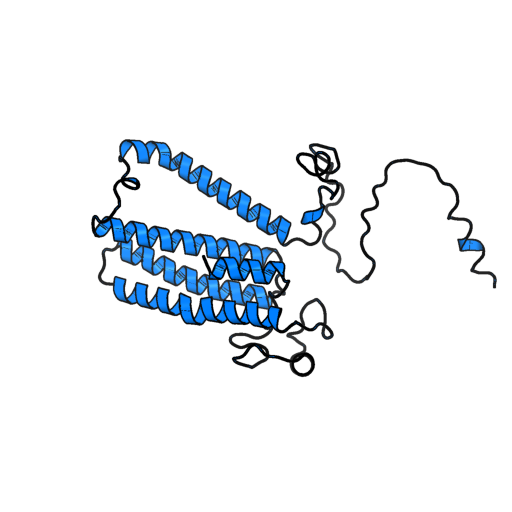 C 1
ATOM 1009 O O . VAL A 1 126 ? -3.841 2.404 -5.365 1.00 92.31 126 VAL A O 1
ATOM 1012 N N . ALA A 1 127 ? -5.016 3.370 -7.017 1.00 90.94 127 ALA A N 1
ATOM 1013 C CA . ALA A 1 127 ? -5.811 4.207 -6.120 1.00 90.94 127 ALA A CA 1
ATOM 1014 C C . ALA A 1 127 ? -6.677 3.379 -5.159 1.00 90.94 127 ALA A C 1
ATOM 1016 O O . ALA A 1 127 ? -6.746 3.681 -3.961 1.00 90.94 127 ALA A O 1
ATOM 1017 N N . LEU A 1 128 ? -7.314 2.316 -5.655 1.00 92.31 128 LEU A N 1
ATOM 1018 C CA . LEU A 1 128 ? -8.099 1.391 -4.840 1.00 92.31 128 LEU A CA 1
ATOM 1019 C C . LEU A 1 128 ? -7.214 0.637 -3.834 1.00 92.31 128 LEU A C 1
ATOM 1021 O O . LEU A 1 128 ? -7.591 0.508 -2.661 1.00 92.31 128 LEU A O 1
ATOM 1025 N N . HIS A 1 129 ? -6.028 0.193 -4.256 1.00 94.88 129 HIS A N 1
ATOM 1026 C CA . HIS A 1 129 ? -5.057 -0.484 -3.400 1.00 94.88 129 HIS A CA 1
ATOM 1027 C C . HIS A 1 129 ? -4.622 0.422 -2.242 1.00 94.88 129 HIS A C 1
ATOM 1029 O O . HIS A 1 129 ? -4.829 0.086 -1.076 1.00 94.88 129 HIS A O 1
ATOM 1035 N N . LEU A 1 130 ? -4.151 1.638 -2.538 1.00 93.50 130 LEU A N 1
ATOM 1036 C CA . LEU A 1 130 ? -3.734 2.599 -1.513 1.00 93.50 130 LEU A CA 1
ATOM 1037 C C . LEU A 1 130 ? -4.885 2.974 -0.564 1.00 93.50 130 LEU A C 1
ATOM 1039 O O . LEU A 1 130 ? -4.713 2.999 0.657 1.00 93.50 130 LEU A O 1
ATOM 1043 N N . SER A 1 131 ? -6.078 3.228 -1.105 1.00 91.25 131 SER A N 1
ATOM 1044 C CA . SER A 1 131 ? -7.257 3.589 -0.301 1.00 91.25 131 SER A CA 1
ATOM 1045 C C . SER A 1 131 ? -7.640 2.488 0.680 1.00 91.25 131 SER A C 1
ATOM 1047 O O . SER A 1 131 ? -7.952 2.746 1.846 1.00 91.25 131 SER A O 1
ATOM 1049 N N . SER A 1 132 ? -7.594 1.242 0.219 1.00 94.62 132 SER A N 1
ATOM 1050 C CA . SER A 1 132 ? -7.907 0.090 1.051 1.00 94.62 132 SER A CA 1
ATOM 1051 C C . SER A 1 132 ? -6.790 -0.203 2.072 1.00 94.62 132 SER A C 1
ATOM 1053 O O . SER A 1 132 ? -7.103 -0.555 3.212 1.00 94.62 132 SER A O 1
ATOM 1055 N N . ALA A 1 133 ? -5.519 0.081 1.757 1.00 95.81 133 ALA A N 1
ATOM 1056 C CA . ALA A 1 133 ? -4.404 0.024 2.711 1.00 95.81 133 ALA A CA 1
ATOM 1057 C C . ALA A 1 133 ? -4.545 1.052 3.852 1.00 95.81 133 ALA A C 1
ATOM 1059 O O . ALA A 1 133 ? -4.232 0.766 5.018 1.00 95.81 133 ALA A O 1
ATOM 1060 N N . LEU A 1 134 ? -5.061 2.248 3.546 1.00 93.12 134 LEU A N 1
ATOM 1061 C CA . LEU A 1 134 ? -5.395 3.261 4.553 1.00 93.12 134 LEU A CA 1
ATOM 1062 C C . LEU A 1 134 ? -6.555 2.796 5.443 1.00 93.12 134 LEU A C 1
ATOM 1064 O O . LEU A 1 134 ? -6.463 2.911 6.667 1.00 93.12 134 LEU A O 1
ATOM 1068 N N . ALA A 1 135 ? -7.599 2.193 4.866 1.00 93.88 135 ALA A N 1
ATOM 1069 C CA . ALA A 1 135 ? -8.698 1.603 5.635 1.00 93.88 135 ALA A CA 1
ATOM 1070 C C . ALA A 1 135 ? -8.217 0.460 6.551 1.00 93.88 135 ALA A C 1
ATOM 1072 O O . ALA A 1 135 ? -8.585 0.410 7.729 1.00 93.88 135 ALA A O 1
ATOM 1073 N N . PHE A 1 136 ? -7.331 -0.410 6.054 1.00 97.25 136 PHE A N 1
ATOM 1074 C CA . PHE A 1 136 ? -6.669 -1.440 6.856 1.00 97.25 136 PHE A CA 1
ATOM 1075 C C . PHE A 1 136 ? -5.886 -0.824 8.024 1.00 97.25 136 PHE A C 1
ATOM 1077 O O . PHE A 1 136 ? -6.078 -1.223 9.175 1.00 97.25 136 PHE A O 1
ATOM 1084 N N . THR A 1 137 ? -5.091 0.217 7.771 1.00 95.88 137 THR A N 1
ATOM 1085 C CA . THR A 1 137 ? -4.358 0.938 8.825 1.00 95.88 137 THR A CA 1
ATOM 1086 C C . THR A 1 137 ? -5.301 1.521 9.881 1.00 95.88 137 THR A C 1
ATOM 1088 O O . THR A 1 137 ? -5.060 1.362 11.080 1.00 95.88 137 THR A O 1
ATOM 1091 N N . MET A 1 138 ? -6.389 2.173 9.462 1.00 93.75 138 MET A N 1
ATOM 1092 C CA . MET A 1 138 ? -7.391 2.719 10.382 1.00 93.75 138 MET A CA 1
ATOM 1093 C C . MET A 1 138 ? -8.032 1.616 11.233 1.00 93.75 138 MET A C 1
ATOM 1095 O O . MET A 1 138 ? -8.247 1.818 12.429 1.00 93.75 138 MET A O 1
ATOM 1099 N N . SER A 1 139 ? -8.286 0.439 10.652 1.00 96.81 139 SER A N 1
ATOM 1100 C CA . SER A 1 139 ? -8.828 -0.714 11.380 1.00 96.81 139 SER A CA 1
ATOM 1101 C C . SER A 1 139 ? -7.850 -1.265 12.426 1.00 96.81 139 SER A C 1
ATOM 1103 O O . SER A 1 139 ? -8.267 -1.555 13.546 1.00 96.81 139 SER A O 1
ATOM 1105 N N . MET A 1 140 ? -6.545 -1.324 12.127 1.00 97.00 140 MET A N 1
ATOM 1106 C CA . MET A 1 140 ? -5.522 -1.717 13.106 1.00 97.00 140 MET A CA 1
ATOM 1107 C C . MET A 1 140 ? -5.396 -0.699 14.241 1.00 97.00 140 MET A C 1
ATOM 1109 O O . MET A 1 140 ? -5.314 -1.076 15.410 1.00 97.00 140 MET A O 1
ATOM 1113 N N . PHE A 1 141 ? -5.425 0.596 13.917 1.00 95.25 141 PHE A N 1
ATOM 1114 C CA . PHE A 1 141 ? -5.430 1.646 14.935 1.00 95.25 141 PHE A CA 1
ATOM 1115 C C . PHE A 1 141 ? -6.681 1.559 15.819 1.00 95.25 141 PHE A C 1
ATOM 1117 O O . PHE A 1 141 ? -6.602 1.697 17.040 1.00 95.25 141 PHE A O 1
ATOM 1124 N N . TRP A 1 142 ? -7.839 1.259 15.226 1.00 95.12 142 TRP A N 1
ATOM 1125 C CA . TRP A 1 142 ? -9.070 1.034 15.974 1.00 95.12 142 TRP A CA 1
ATOM 1126 C C . TRP A 1 142 ? -9.008 -0.208 16.875 1.00 95.12 142 TRP A C 1
ATOM 1128 O O . TRP A 1 142 ? -9.466 -0.152 18.022 1.00 95.12 142 TRP A O 1
ATOM 1138 N N . LEU A 1 143 ? -8.403 -1.304 16.407 1.00 97.00 143 LEU A N 1
ATOM 1139 C CA . LEU A 1 143 ? -8.142 -2.485 17.230 1.00 97.00 143 LEU A CA 1
ATOM 1140 C C . LEU A 1 143 ? -7.271 -2.129 18.442 1.00 97.00 143 LEU A C 1
ATOM 1142 O O . LEU A 1 143 ? -7.648 -2.441 19.571 1.00 97.00 143 LEU A O 1
ATOM 1146 N N . TRP A 1 144 ? -6.167 -1.408 18.227 1.00 95.44 144 TRP A N 1
ATOM 1147 C CA . TRP A 1 144 ? -5.293 -0.933 19.305 1.00 95.44 144 TRP A CA 1
ATOM 1148 C C . TRP A 1 144 ? -6.042 -0.058 20.326 1.00 95.44 144 TRP A C 1
ATOM 1150 O O . TRP A 1 144 ? -5.924 -0.271 21.535 1.00 95.44 144 TRP A O 1
ATOM 1160 N N . LEU A 1 145 ? -6.884 0.875 19.866 1.00 93.38 145 LEU A N 1
ATOM 1161 C CA . LEU A 1 145 ? -7.730 1.693 20.748 1.00 93.38 145 LEU A CA 1
ATOM 1162 C C . LEU A 1 145 ? -8.738 0.867 21.553 1.00 93.38 145 LEU A C 1
ATOM 1164 O O . LEU A 1 145 ? -9.088 1.233 22.673 1.00 93.38 145 LEU A O 1
ATOM 1168 N N . THR A 1 146 ? -9.266 -0.205 20.966 1.00 93.31 146 THR A N 1
ATOM 1169 C CA . THR A 1 146 ? -10.253 -1.064 21.631 1.00 93.31 146 THR A CA 1
ATOM 1170 C C . THR A 1 146 ? -9.578 -1.914 22.704 1.00 93.31 146 THR A C 1
ATOM 1172 O O . THR A 1 146 ? -10.075 -1.961 23.823 1.00 93.31 146 THR A O 1
ATOM 1175 N N . LEU A 1 147 ? -8.408 -2.485 22.405 1.00 93.88 147 LEU A N 1
ATOM 1176 C CA . LEU A 1 147 ? -7.592 -3.233 23.367 1.00 93.88 147 LEU A CA 1
ATOM 1177 C C . LEU A 1 147 ? -7.171 -2.366 24.560 1.00 93.88 147 LEU A C 1
ATOM 1179 O O . LEU A 1 147 ? -7.454 -2.704 25.705 1.00 93.88 147 LEU A O 1
ATOM 1183 N N . THR A 1 148 ? -6.584 -1.197 24.293 1.00 92.50 148 THR A N 1
ATOM 1184 C CA . THR A 1 148 ? -6.130 -0.269 25.347 1.00 92.50 148 THR A CA 1
ATOM 1185 C C . THR A 1 148 ? -7.267 0.267 26.217 1.00 92.50 148 THR A C 1
ATOM 1187 O O . THR A 1 148 ? -7.035 0.639 27.364 1.00 92.50 148 THR A O 1
ATOM 1190 N N . ARG A 1 149 ? -8.499 0.315 25.696 1.00 89.50 149 ARG A N 1
ATOM 1191 C CA . ARG A 1 149 ? -9.697 0.631 26.486 1.00 89.50 149 ARG A CA 1
ATOM 1192 C C . ARG A 1 149 ? -10.113 -0.511 27.396 1.00 89.50 149 ARG A C 1
ATOM 1194 O O . ARG A 1 149 ? -10.435 -0.242 28.543 1.00 89.50 149 ARG A O 1
ATOM 1201 N N . THR A 1 150 ? -10.131 -1.742 26.890 1.00 88.69 150 THR A N 1
ATOM 1202 C CA . THR A 1 150 ? -10.506 -2.922 27.685 1.00 88.69 150 THR A CA 1
ATOM 1203 C C . THR A 1 150 ? -9.509 -3.176 28.821 1.00 88.69 150 THR A C 1
ATOM 1205 O O . THR A 1 150 ? -9.905 -3.634 29.883 1.00 88.69 150 THR A O 1
ATOM 1208 N N . GLU A 1 151 ? -8.235 -2.827 28.634 1.00 89.50 151 GLU A N 1
ATOM 1209 C CA . GLU A 1 151 ? -7.189 -2.964 29.661 1.00 89.50 151 GLU A CA 1
ATOM 1210 C C . GLU A 1 151 ? -7.038 -1.728 30.572 1.00 89.50 151 GLU A C 1
ATOM 1212 O O . GLU A 1 151 ? -6.077 -1.642 31.332 1.00 89.50 151 GLU A O 1
ATOM 1217 N N . ASP A 1 152 ? -7.925 -0.727 30.467 1.00 85.31 152 ASP A N 1
ATOM 1218 C CA . ASP A 1 152 ? -7.822 0.576 31.157 1.00 85.31 152 ASP A CA 1
ATOM 1219 C C . ASP A 1 152 ? -6.479 1.325 30.946 1.00 85.31 152 ASP A C 1
ATOM 1221 O O . ASP A 1 152 ? -6.171 2.323 31.611 1.00 85.31 152 ASP A O 1
ATOM 1225 N N . GLY A 1 153 ? -5.699 0.905 29.947 1.00 87.19 153 GLY A N 1
ATOM 1226 C CA . GLY A 1 153 ? -4.360 1.394 29.615 1.00 87.19 153 GLY A CA 1
ATOM 1227 C C . GLY A 1 153 ? -4.328 2.668 28.768 1.00 87.19 153 GLY A C 1
ATOM 1228 O O . GLY A 1 153 ? -3.256 3.080 28.323 1.00 87.19 153 GLY A O 1
ATOM 1229 N N . LEU A 1 154 ? -5.474 3.312 28.514 1.00 86.44 154 LEU A N 1
ATOM 1230 C CA . LEU A 1 154 ? -5.506 4.557 27.743 1.00 86.44 154 LEU A CA 1
ATOM 1231 C C . LEU A 1 154 ? -4.668 5.652 28.425 1.00 86.44 154 LEU A C 1
ATOM 1233 O O . LEU A 1 154 ? -4.974 6.013 29.571 1.00 86.44 154 LEU A O 1
ATOM 1237 N N . PRO A 1 155 ? -3.688 6.256 27.726 1.00 85.69 155 PRO A N 1
ATOM 1238 C CA . PRO A 1 155 ? -2.908 7.349 28.283 1.00 85.69 155 PRO A CA 1
ATOM 1239 C C . PRO A 1 155 ? -3.795 8.578 28.513 1.00 85.69 155 PRO A C 1
ATOM 1241 O O . PRO A 1 155 ? -4.746 8.823 27.769 1.00 85.69 155 PRO A O 1
ATOM 1244 N N . GLY A 1 156 ? -3.479 9.375 29.538 1.00 84.75 156 GLY A N 1
ATOM 1245 C CA . GLY A 1 156 ? -4.324 10.497 29.971 1.00 84.75 156 GLY A CA 1
ATOM 1246 C C . GLY A 1 156 ? -4.655 11.509 28.866 1.00 84.75 156 GLY A C 1
ATOM 1247 O O . GLY A 1 156 ? -5.771 12.013 28.823 1.00 84.75 156 GLY A O 1
ATOM 1248 N N . TRP A 1 157 ? -3.735 11.738 27.923 1.00 86.19 157 TRP A N 1
ATOM 1249 C CA . TRP A 1 157 ? -3.930 12.652 26.788 1.00 86.19 157 TRP A CA 1
ATOM 1250 C C . TRP A 1 157 ? -4.942 12.153 25.742 1.00 86.19 157 TRP A C 1
ATOM 1252 O O . TRP A 1 157 ? -5.407 12.939 24.920 1.00 86.19 157 TRP A O 1
ATOM 1262 N N . LEU A 1 158 ? -5.296 10.865 25.767 1.00 85.62 158 LEU A N 1
ATOM 1263 C CA . LEU A 1 158 ? -6.250 10.235 24.848 1.00 85.62 158 LEU A CA 1
ATOM 1264 C C . LEU A 1 158 ? -7.597 9.920 25.524 1.00 85.62 158 LEU A C 1
ATOM 1266 O O . LEU A 1 158 ? -8.511 9.365 24.906 1.00 85.62 158 LEU A O 1
ATOM 1270 N N . ARG A 1 159 ? -7.739 10.272 26.807 1.00 82.56 159 ARG A N 1
ATOM 1271 C CA . ARG A 1 159 ? -9.000 10.171 27.543 1.00 82.56 159 ARG A CA 1
ATOM 1272 C C . ARG A 1 159 ? -9.821 11.425 27.268 1.00 82.56 159 ARG A C 1
ATOM 1274 O O . ARG A 1 159 ? -9.439 12.528 27.641 1.00 82.56 159 ARG A O 1
ATOM 1281 N N . PHE A 1 160 ? -10.963 11.248 26.615 1.00 80.69 160 PHE A N 1
ATOM 1282 C CA . PHE A 1 160 ? -11.877 12.341 26.303 1.00 80.69 160 PHE A CA 1
ATOM 1283 C C . PHE A 1 160 ? -13.123 12.257 27.170 1.00 80.69 160 PHE A C 1
ATOM 1285 O O . PHE A 1 160 ? -13.710 11.184 27.317 1.00 80.69 160 PHE A O 1
ATOM 1292 N N . ASP A 1 161 ? -13.569 13.407 27.671 1.00 83.19 161 ASP A N 1
ATOM 1293 C CA . ASP A 1 161 ? -14.883 13.513 28.287 1.00 83.19 161 ASP A CA 1
ATOM 1294 C C . ASP A 1 161 ? -15.981 13.196 27.257 1.00 83.19 161 ASP A C 1
ATOM 1296 O O . ASP A 1 161 ? -15.952 13.658 26.106 1.00 83.19 161 ASP A O 1
ATOM 1300 N N . TYR A 1 162 ? -16.970 12.405 27.672 1.00 83.50 162 TYR A N 1
ATOM 1301 C CA . TYR A 1 162 ? -18.051 11.943 26.802 1.00 83.50 162 TYR A CA 1
ATOM 1302 C C . TYR A 1 162 ? -18.853 13.103 26.186 1.00 83.50 162 TYR A C 1
ATOM 1304 O O . TYR A 1 162 ? -19.231 13.049 25.009 1.00 83.50 162 TYR A O 1
ATOM 1312 N N . SER A 1 163 ? -19.078 14.182 26.943 1.00 84.31 163 SER A N 1
ATOM 1313 C CA . SER A 1 163 ? -19.836 15.346 26.474 1.00 84.31 163 SER A CA 1
ATOM 1314 C C . SER A 1 163 ? -19.103 16.099 25.359 1.00 84.31 163 SER A C 1
ATOM 1316 O O . SER A 1 163 ? -19.733 16.562 24.402 1.00 84.31 163 SER A O 1
ATOM 1318 N N . ILE A 1 164 ? -17.769 16.166 25.437 1.00 83.94 164 ILE A N 1
ATOM 1319 C CA . ILE A 1 164 ? -16.909 16.762 24.408 1.00 83.94 164 ILE A CA 1
ATOM 1320 C C . ILE A 1 164 ? -16.871 15.846 23.180 1.00 83.94 164 ILE A C 1
ATOM 1322 O O . ILE A 1 164 ? -17.089 16.314 22.060 1.00 83.94 164 ILE A O 1
ATOM 1326 N N . SER A 1 165 ? -16.687 14.537 23.382 1.00 84.88 165 SER A N 1
ATOM 1327 C CA . SER A 1 165 ? -16.643 13.546 22.298 1.00 84.88 165 SER A CA 1
ATOM 1328 C C . SER A 1 165 ? -17.909 13.574 21.434 1.00 84.88 165 SER A C 1
ATOM 1330 O O . SER A 1 165 ? -17.820 13.632 20.205 1.00 84.88 165 SER A O 1
ATOM 1332 N N . LYS A 1 166 ? -19.098 13.635 22.052 1.00 86.94 166 LYS A N 1
ATOM 1333 C CA . LYS A 1 166 ? -20.378 13.677 21.323 1.00 86.94 166 LYS A CA 1
ATOM 1334 C C . LYS A 1 166 ? -20.499 14.905 20.412 1.00 86.94 166 LYS A C 1
ATOM 1336 O O . LYS A 1 166 ? -21.011 14.779 19.301 1.00 86.94 166 LYS A O 1
ATOM 1341 N N . LYS A 1 167 ? -20.006 16.069 20.853 1.00 86.69 167 LYS A N 1
ATOM 1342 C CA . LYS A 1 167 ? -20.017 17.316 20.064 1.00 86.69 167 LYS A CA 1
ATOM 1343 C C . LYS A 1 167 ? -19.055 17.256 18.879 1.00 86.69 167 LYS A C 1
ATOM 1345 O O . LYS A 1 167 ? -19.381 17.733 17.795 1.00 86.69 167 LYS A O 1
ATOM 1350 N N . TRP A 1 168 ? -17.876 16.670 19.080 1.00 88.75 168 TRP A N 1
ATOM 1351 C CA . TRP A 1 168 ? -16.826 16.626 18.062 1.00 88.75 168 TRP A CA 1
ATOM 1352 C C . TRP A 1 168 ? -16.947 15.455 17.091 1.00 88.75 168 TRP A C 1
ATOM 1354 O O . TRP A 1 168 ? -16.392 15.541 16.000 1.00 88.75 168 TRP A O 1
ATOM 1364 N N . LYS A 1 169 ? -17.717 14.411 17.424 1.00 88.75 169 LYS A N 1
ATOM 1365 C CA . LYS A 1 169 ? -17.872 13.203 16.597 1.00 88.75 169 LYS A CA 1
ATOM 1366 C C . LYS A 1 169 ? -18.182 13.514 15.130 1.00 88.75 169 LYS A C 1
ATOM 1368 O O . LYS A 1 169 ? -17.527 12.972 14.247 1.00 88.75 169 LYS A O 1
ATOM 1373 N N . VAL A 1 170 ? -19.147 14.400 14.871 1.00 90.25 170 VAL A N 1
ATOM 1374 C CA . VAL A 1 170 ? -19.533 14.770 13.497 1.00 90.25 170 VAL A CA 1
ATOM 1375 C C . VAL A 1 170 ? -18.413 15.541 12.799 1.00 90.25 170 VAL A C 1
ATOM 1377 O O . VAL A 1 170 ? -18.082 15.232 11.661 1.00 90.25 170 VAL A O 1
ATOM 1380 N N . ARG A 1 171 ? -17.785 16.505 13.485 1.00 91.62 171 ARG A N 1
ATOM 1381 C CA . ARG A 1 171 ? -16.691 17.310 12.918 1.00 91.62 171 ARG A CA 1
ATOM 1382 C C . ARG A 1 171 ? -15.482 16.453 12.566 1.00 91.62 171 ARG A C 1
ATOM 1384 O O . ARG A 1 171 ? -14.954 16.583 11.473 1.00 91.62 171 ARG A O 1
ATOM 1391 N N . VAL A 1 172 ? -15.080 15.561 13.468 1.00 89.38 172 VAL A N 1
ATOM 1392 C CA . VAL A 1 172 ? -13.986 14.616 13.225 1.00 89.38 172 VAL A CA 1
ATOM 1393 C C . VAL A 1 172 ? -14.336 13.696 12.061 1.00 89.38 172 VAL A C 1
ATOM 1395 O O . VAL A 1 172 ? -13.514 13.536 11.172 1.00 89.38 172 VAL A O 1
ATOM 1398 N N . GLY A 1 173 ? -15.566 13.172 12.006 1.00 88.44 173 GLY A N 1
ATOM 1399 C CA . GLY A 1 173 ? -16.023 12.362 10.874 1.00 88.44 173 GLY A CA 1
ATOM 1400 C C . GLY A 1 173 ? -15.925 13.096 9.532 1.00 88.44 173 GLY A C 1
ATOM 1401 O O . GLY A 1 173 ? -15.404 12.538 8.571 1.00 88.44 173 GLY A O 1
ATOM 1402 N N . LEU A 1 174 ? -16.353 14.361 9.478 1.00 92.81 174 LEU A N 1
ATOM 1403 C CA . LEU A 1 174 ? -16.248 15.193 8.275 1.00 92.81 174 LEU A CA 1
ATOM 1404 C C . LEU A 1 174 ? -14.794 15.509 7.903 1.00 92.81 174 LEU A C 1
ATOM 1406 O O . LEU A 1 174 ? -14.452 15.453 6.728 1.00 92.81 174 LEU A O 1
ATOM 1410 N N . LEU A 1 175 ? -13.930 15.801 8.880 1.00 93.00 175 LEU A N 1
ATOM 1411 C CA . LEU A 1 175 ? -12.504 16.040 8.637 1.00 93.00 175 LEU A CA 1
ATOM 1412 C C . LEU A 1 175 ? -11.796 14.777 8.137 1.00 93.00 175 LEU A C 1
ATOM 1414 O O . LEU A 1 175 ? -11.006 14.858 7.202 1.00 93.00 175 LEU A O 1
ATOM 1418 N N . SER A 1 176 ? -12.103 13.611 8.710 1.00 88.56 176 SER A N 1
ATOM 1419 C CA . SER A 1 176 ? -11.578 12.325 8.240 1.00 88.56 176 SER A CA 1
ATOM 1420 C C . SER A 1 176 ? -12.044 12.013 6.819 1.00 88.56 176 SER A C 1
ATOM 1422 O O . SER A 1 176 ? -11.234 11.581 6.004 1.00 88.56 176 SER A O 1
ATOM 1424 N N . LEU A 1 177 ? -13.315 12.278 6.497 1.00 88.56 177 LEU A N 1
ATOM 1425 C CA . LEU A 1 177 ? -13.833 12.120 5.138 1.00 88.56 177 LEU A CA 1
ATOM 1426 C C . LEU A 1 177 ? -13.167 13.098 4.161 1.00 88.56 177 LEU A C 1
ATOM 1428 O O . LEU A 1 177 ? -12.755 12.689 3.082 1.00 88.56 177 LEU A O 1
ATOM 1432 N N . GLY A 1 178 ? -13.012 14.367 4.540 1.00 92.62 178 GLY A N 1
ATOM 1433 C CA . GLY A 1 178 ? -12.321 15.366 3.724 1.00 92.62 178 GLY A CA 1
ATOM 1434 C C . GLY A 1 178 ? -10.854 15.008 3.478 1.00 92.62 178 GLY A C 1
ATOM 1435 O O . GLY A 1 178 ? -10.380 15.111 2.350 1.00 92.62 178 GLY A O 1
ATOM 1436 N N . ALA A 1 179 ? -10.151 14.513 4.501 1.00 89.19 179 ALA A N 1
ATOM 1437 C CA . ALA A 1 179 ? -8.786 14.010 4.363 1.00 89.19 179 ALA A CA 1
ATOM 1438 C C . ALA A 1 179 ? -8.720 12.801 3.419 1.00 89.19 179 ALA A C 1
ATOM 1440 O O . ALA A 1 179 ? -7.851 12.758 2.553 1.00 89.19 179 ALA A O 1
ATOM 1441 N N . PHE A 1 180 ? -9.663 11.861 3.536 1.00 85.75 180 PHE A N 1
ATOM 1442 C CA . PHE A 1 180 ? -9.769 10.727 2.618 1.00 85.75 180 PHE A CA 1
ATOM 1443 C C . PHE A 1 180 ? -9.98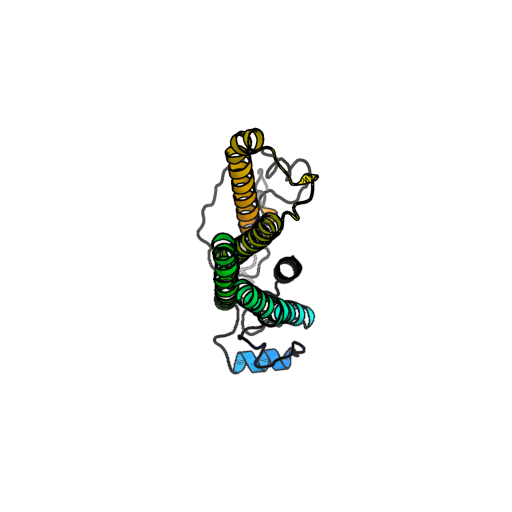8 11.187 1.173 1.00 85.75 180 PHE A C 1
ATOM 1445 O O . PHE A 1 180 ? -9.233 10.781 0.298 1.00 85.75 180 PHE A O 1
ATOM 1452 N N . VAL A 1 181 ? -10.954 12.079 0.924 1.00 88.31 181 VAL A N 1
ATOM 1453 C CA . VAL A 1 181 ? -11.233 12.620 -0.420 1.00 88.31 181 VAL A CA 1
ATOM 1454 C C . VAL A 1 181 ? -10.019 13.358 -0.987 1.00 88.31 181 VAL A C 1
ATOM 1456 O O . VAL A 1 181 ? -9.706 13.198 -2.162 1.00 88.31 181 VAL A O 1
ATOM 1459 N N . SER A 1 182 ? -9.308 14.124 -0.158 1.00 88.81 182 SER A N 1
ATOM 1460 C CA . SER A 1 182 ? -8.091 14.836 -0.563 1.00 88.81 182 SER A CA 1
ATOM 1461 C C . SER A 1 182 ? -6.975 13.876 -0.986 1.00 88.81 182 SER A C 1
ATOM 1463 O O . SER A 1 182 ? -6.430 14.009 -2.080 1.00 88.81 182 SER A O 1
ATOM 1465 N N . ILE A 1 183 ? -6.686 12.856 -0.170 1.00 85.62 183 ILE A N 1
ATOM 1466 C CA . ILE A 1 183 ? -5.680 11.831 -0.494 1.00 85.62 183 ILE A CA 1
ATOM 1467 C C . ILE A 1 183 ? -6.098 11.041 -1.740 1.00 85.62 183 ILE A C 1
ATOM 1469 O O . ILE A 1 183 ? -5.273 10.789 -2.618 1.00 85.62 183 ILE A O 1
ATOM 1473 N N . PHE A 1 184 ? -7.380 10.685 -1.843 1.00 83.31 184 PHE A N 1
ATOM 1474 C CA . PHE A 1 184 ? -7.926 9.960 -2.986 1.00 83.31 184 PHE A CA 1
ATOM 1475 C C . PHE A 1 184 ? -7.768 10.759 -4.283 1.00 83.31 184 PHE A C 1
ATOM 1477 O O . PHE A 1 184 ? -7.229 10.247 -5.259 1.00 83.31 184 PHE A O 1
ATOM 1484 N N . SER A 1 185 ? -8.144 12.041 -4.265 1.00 86.75 185 SER A N 1
ATOM 1485 C CA . SER A 1 185 ? -7.952 12.966 -5.387 1.00 86.75 185 SER A CA 1
ATOM 1486 C C . SER A 1 185 ? -6.474 13.100 -5.768 1.00 86.75 185 SER A C 1
ATOM 1488 O O . SER A 1 185 ? -6.113 12.928 -6.931 1.00 86.75 185 SER A O 1
ATOM 1490 N N . GLY A 1 186 ? -5.592 13.311 -4.782 1.00 85.25 186 GLY A N 1
ATOM 1491 C CA . GLY A 1 186 ? -4.147 13.389 -5.013 1.00 85.25 186 GLY A CA 1
ATOM 1492 C C . GLY A 1 186 ? -3.564 12.113 -5.628 1.00 85.25 186 GLY A C 1
ATOM 1493 O O . GLY A 1 186 ? -2.652 12.191 -6.445 1.00 85.25 186 GLY A O 1
ATOM 1494 N N . THR A 1 187 ? -4.127 10.946 -5.302 1.00 82.19 187 THR A N 1
ATOM 1495 C CA . THR A 1 187 ? -3.718 9.667 -5.905 1.00 82.19 187 THR A CA 1
ATOM 1496 C C . THR A 1 187 ? -4.101 9.589 -7.380 1.00 82.19 187 THR A C 1
ATOM 1498 O O . THR A 1 187 ? -3.307 9.121 -8.188 1.00 82.19 187 THR A O 1
ATOM 1501 N N . PHE A 1 188 ? -5.279 10.083 -7.769 1.00 83.12 188 PHE A N 1
ATOM 1502 C CA . PHE A 1 188 ? -5.655 10.161 -9.186 1.00 83.12 188 PHE A CA 1
ATOM 1503 C C . PHE A 1 188 ? -4.748 11.112 -9.967 1.00 83.12 188 PHE A C 1
ATOM 1505 O O . PHE A 1 188 ? -4.303 10.761 -11.057 1.00 83.12 188 PHE A O 1
ATOM 1512 N N . VAL A 1 189 ? -4.420 12.277 -9.400 1.00 85.56 189 VAL A N 1
ATOM 1513 C CA . VAL A 1 189 ? -3.488 13.226 -10.032 1.00 85.56 189 VAL A CA 1
ATOM 1514 C C . VAL A 1 189 ? -2.100 12.601 -10.218 1.00 85.56 189 VAL A C 1
ATOM 1516 O O . VAL A 1 189 ? -1.525 12.719 -11.293 1.00 85.56 189 VAL A O 1
ATOM 1519 N N . SER A 1 190 ? -1.578 11.875 -9.222 1.00 82.81 190 SER A N 1
ATOM 1520 C CA . SER A 1 190 ? -0.233 11.281 -9.301 1.00 82.81 190 SER A CA 1
ATOM 1521 C C . SER A 1 190 ? -0.141 10.034 -10.190 1.00 82.81 190 SER A C 1
ATOM 1523 O O . SER A 1 190 ? 0.938 9.691 -10.682 1.00 82.81 190 SER A O 1
ATOM 1525 N N . THR A 1 191 ? -1.254 9.330 -10.391 1.00 78.81 191 THR A N 1
ATOM 1526 C CA . THR A 1 191 ? -1.312 8.102 -11.200 1.00 78.81 191 THR A CA 1
ATOM 1527 C C . THR A 1 191 ? -1.743 8.350 -12.640 1.00 78.81 191 THR A C 1
ATOM 1529 O O . THR A 1 191 ? -1.425 7.541 -13.505 1.00 78.81 191 THR A O 1
ATOM 1532 N N . THR A 1 192 ? -2.409 9.470 -12.927 1.00 83.31 192 THR A N 1
ATOM 1533 C CA . THR A 1 192 ? -2.831 9.814 -14.290 1.00 83.31 192 THR A CA 1
ATOM 1534 C C . THR A 1 192 ? -1.658 10.415 -15.078 1.00 83.31 192 THR A C 1
ATOM 1536 O O . THR A 1 192 ? -1.091 11.424 -14.644 1.00 83.31 192 THR A O 1
ATOM 1539 N N . PRO A 1 193 ? -1.290 9.854 -16.247 1.00 81.19 193 PRO A N 1
ATOM 1540 C CA . PRO A 1 193 ? -0.229 10.406 -17.087 1.00 81.19 193 PRO A CA 1
ATOM 1541 C C . PRO A 1 193 ? -0.473 11.881 -17.429 1.00 81.19 193 PRO A C 1
ATOM 1543 O O . PRO A 1 193 ? -1.575 12.271 -17.807 1.00 81.19 193 PRO A O 1
ATOM 1546 N N . GLY A 1 194 ? 0.553 12.719 -17.265 1.00 81.75 194 GLY A N 1
ATOM 1547 C CA . GLY A 1 194 ? 0.497 14.153 -17.576 1.00 81.75 194 GLY A CA 1
ATOM 1548 C C . GLY A 1 194 ? -0.260 15.032 -16.569 1.00 81.75 194 GLY A C 1
ATOM 1549 O O . GLY A 1 194 ? -0.033 16.240 -16.548 1.00 81.75 194 GLY A O 1
ATOM 1550 N N . ALA A 1 195 ? -1.081 14.467 -15.677 1.00 85.38 195 ALA A N 1
ATOM 1551 C CA . ALA A 1 195 ? -1.903 15.256 -14.752 1.00 85.38 195 ALA A CA 1
ATOM 1552 C C . ALA A 1 195 ? -1.077 16.098 -13.761 1.00 85.38 195 ALA A C 1
ATOM 1554 O O . ALA A 1 195 ? -1.483 17.204 -13.409 1.00 85.38 195 ALA A O 1
ATOM 1555 N N . ASN A 1 196 ? 0.118 15.632 -13.377 1.00 84.12 196 ASN A N 1
ATOM 1556 C CA . ASN A 1 196 ? 1.040 16.378 -12.508 1.00 84.12 196 ASN A CA 1
ATOM 1557 C C . ASN A 1 196 ? 1.507 17.719 -13.106 1.00 84.12 196 ASN A C 1
ATOM 1559 O O . ASN A 1 196 ? 1.914 18.604 -12.360 1.00 84.12 196 ASN A O 1
ATOM 1563 N N . PHE A 1 197 ? 1.442 17.877 -14.431 1.00 85.31 197 PHE A N 1
ATOM 1564 C CA . PHE A 1 197 ? 1.844 19.093 -15.146 1.00 85.31 197 PHE A CA 1
ATOM 1565 C C . PHE A 1 197 ? 0.645 19.910 -15.646 1.00 85.31 197 PHE A C 1
ATOM 1567 O O . PHE A 1 197 ? 0.828 20.897 -16.355 1.00 85.31 197 PHE A O 1
ATOM 1574 N N . GLY A 1 198 ? -0.585 19.519 -15.287 1.00 84.88 198 GLY A N 1
ATOM 1575 C CA . GLY A 1 198 ? -1.809 20.108 -15.841 1.00 84.88 198 GLY A CA 1
ATOM 1576 C C . GLY A 1 198 ? -1.968 21.611 -15.579 1.00 84.88 198 GLY A C 1
ATOM 1577 O O . GLY A 1 198 ? -2.574 22.308 -16.386 1.00 84.88 198 GLY A O 1
ATOM 1578 N N . CYS A 1 199 ? -1.382 22.123 -14.492 1.00 87.44 199 CYS A N 1
ATOM 1579 C CA . CYS A 1 199 ? -1.397 23.549 -14.144 1.00 87.44 199 CYS A CA 1
ATOM 1580 C C . CYS A 1 199 ? -0.115 24.311 -14.518 1.00 87.44 199 CYS A C 1
ATOM 1582 O O . CYS A 1 199 ? 0.090 25.438 -14.059 1.00 87.44 199 CYS A O 1
ATOM 1584 N N . GLY A 1 200 ? 0.736 23.712 -15.351 1.00 85.50 200 GLY A N 1
ATOM 1585 C CA . GLY A 1 200 ? 2.011 24.279 -15.779 1.00 85.50 200 GLY A CA 1
ATOM 1586 C C . GLY A 1 200 ? 3.178 23.917 -14.856 1.00 85.50 200 GLY A C 1
ATOM 1587 O O . GLY A 1 200 ? 3.020 23.220 -13.852 1.00 85.50 200 GLY A O 1
ATOM 1588 N N . VAL A 1 201 ? 4.370 24.388 -15.227 1.00 89.00 201 VAL A N 1
ATOM 1589 C CA . VAL A 1 201 ? 5.645 24.134 -14.523 1.00 89.00 201 VAL A CA 1
ATOM 1590 C C . VAL A 1 201 ? 6.370 25.423 -14.112 1.00 89.00 201 VAL A C 1
ATOM 1592 O O . VAL A 1 201 ? 7.494 25.366 -13.619 1.00 89.00 201 VAL A O 1
ATOM 1595 N N . ASP A 1 202 ? 5.726 26.581 -14.281 1.00 90.94 202 ASP A N 1
ATOM 1596 C CA . ASP A 1 202 ? 6.330 27.915 -14.133 1.00 90.94 202 ASP A CA 1
ATOM 1597 C C . ASP A 1 202 ? 6.447 28.377 -12.666 1.00 90.94 202 ASP A C 1
ATOM 1599 O O . ASP A 1 202 ? 7.053 29.403 -12.360 1.00 90.94 202 ASP A O 1
ATOM 1603 N N . GLY A 1 203 ? 5.928 27.588 -11.720 1.00 88.31 203 GLY A N 1
ATOM 1604 C CA . GLY A 1 203 ? 6.095 27.820 -10.285 1.00 88.31 203 GLY A CA 1
ATOM 1605 C C . GLY A 1 203 ? 5.141 28.876 -9.721 1.00 88.31 203 GLY A C 1
ATOM 1606 O O . GLY A 1 203 ? 3.967 28.918 -10.077 1.00 88.31 203 GLY A O 1
ATOM 1607 N N . LEU A 1 204 ? 5.609 29.687 -8.765 1.00 92.62 204 LEU A N 1
ATOM 1608 C CA . LEU A 1 204 ? 4.788 30.721 -8.122 1.00 92.62 204 LEU A CA 1
ATOM 1609 C C . LEU A 1 204 ? 4.851 32.042 -8.921 1.00 92.62 204 LEU A C 1
ATOM 1611 O O . LEU A 1 204 ? 5.963 32.516 -9.156 1.00 92.62 204 LEU A O 1
ATOM 1615 N N . PRO A 1 205 ? 3.717 32.708 -9.228 1.00 90.38 205 PRO A N 1
ATOM 1616 C CA . PRO A 1 205 ? 2.340 32.340 -8.884 1.00 90.38 205 PRO A CA 1
ATOM 1617 C C . PRO A 1 205 ? 1.610 31.518 -9.964 1.00 90.38 205 PRO A C 1
ATOM 1619 O O . PRO A 1 205 ? 0.476 31.105 -9.727 1.00 90.38 205 PRO A O 1
ATOM 1622 N N . ASP A 1 206 ? 2.219 31.330 -11.137 1.00 88.69 206 ASP A N 1
ATOM 1623 C CA . ASP A 1 206 ? 1.526 30.940 -12.372 1.00 88.69 206 ASP A CA 1
ATOM 1624 C C . ASP A 1 206 ? 1.022 29.487 -12.383 1.00 88.69 206 ASP A C 1
ATOM 1626 O O . ASP A 1 206 ? -0.037 29.215 -12.948 1.00 88.69 206 ASP A O 1
ATOM 1630 N N . SER A 1 207 ? 1.715 28.573 -11.703 1.00 88.06 207 SER A N 1
ATOM 1631 C CA . SER A 1 207 ? 1.316 27.164 -11.532 1.00 88.06 207 SER A CA 1
ATOM 1632 C C . SER A 1 207 ? 0.856 26.816 -10.116 1.00 88.06 207 SER A C 1
ATOM 1634 O O . SER A 1 207 ? 0.304 25.739 -9.888 1.00 88.06 207 SER A O 1
ATOM 1636 N N . TRP A 1 208 ? 1.082 27.710 -9.149 1.00 88.88 208 TRP A N 1
ATOM 1637 C CA . TRP A 1 208 ? 0.473 27.640 -7.823 1.00 88.88 208 TRP A CA 1
ATOM 1638 C C . TRP A 1 208 ? 0.460 29.031 -7.170 1.00 88.88 208 TRP A C 1
ATOM 1640 O O . TRP A 1 208 ? 1.479 29.715 -7.190 1.00 88.88 208 TRP A O 1
ATOM 1650 N N . PRO A 1 209 ? -0.639 29.490 -6.545 1.00 90.50 209 PRO A N 1
ATOM 1651 C CA . PRO A 1 209 ? -1.949 28.846 -6.436 1.00 90.50 209 PRO A CA 1
ATOM 1652 C C . PRO A 1 209 ? -2.808 28.972 -7.708 1.00 90.50 209 PRO A C 1
ATOM 1654 O O . PRO A 1 209 ? -3.961 28.547 -7.692 1.00 90.50 209 PRO A O 1
ATOM 1657 N N . LEU A 1 210 ? -2.292 29.596 -8.772 1.00 90.75 210 LEU A N 1
ATOM 1658 C CA . LEU A 1 210 ? -2.961 29.667 -10.072 1.00 90.75 210 LEU A CA 1
ATOM 1659 C C . LEU A 1 210 ? -2.691 28.392 -10.886 1.00 90.75 210 LEU A C 1
ATOM 1661 O O . LEU A 1 210 ? -1.861 27.574 -10.517 1.00 90.75 210 LEU A O 1
ATOM 1665 N N . CYS A 1 211 ? -3.414 28.221 -11.982 1.00 87.94 211 CYS A N 1
ATOM 1666 C CA . CYS A 1 211 ? -3.270 27.162 -12.966 1.00 87.94 211 CYS A CA 1
ATOM 1667 C C . CYS A 1 211 ? -3.101 27.849 -14.326 1.00 87.94 211 CYS A C 1
ATOM 1669 O O . CYS A 1 211 ? -4.031 28.509 -14.798 1.00 87.94 211 CYS A O 1
ATOM 1671 N N . ASN A 1 212 ? -1.896 27.791 -14.903 1.00 87.88 212 ASN A N 1
ATOM 1672 C CA . ASN A 1 212 ? -1.517 28.545 -16.109 1.00 87.88 212 ASN A CA 1
ATOM 1673 C C . ASN A 1 212 ? -1.807 30.064 -16.007 1.00 87.88 212 ASN A C 1
ATOM 1675 O O . ASN A 1 212 ? -2.359 30.683 -16.919 1.00 87.88 212 ASN A O 1
ATOM 1679 N N . GLY A 1 213 ? -1.495 30.672 -14.857 1.00 87.88 213 GLY A N 1
ATOM 1680 C CA . GLY A 1 213 ? -1.691 32.104 -14.591 1.00 87.88 213 GLY A CA 1
ATOM 1681 C C . GLY A 1 213 ? -3.143 32.518 -14.312 1.00 87.88 213 GLY A C 1
ATOM 1682 O O . GLY A 1 213 ? -3.423 33.706 -14.136 1.00 87.88 213 GLY A O 1
ATOM 1683 N N . LYS A 1 214 ? -4.086 31.566 -14.236 1.00 88.06 214 LYS A N 1
ATOM 1684 C CA . LYS A 1 214 ? -5.511 31.814 -13.941 1.00 88.06 214 LYS A CA 1
ATOM 1685 C C . LYS A 1 214 ? -5.984 31.024 -12.721 1.00 88.06 214 LYS A C 1
ATOM 1687 O O . LYS A 1 214 ? -5.478 29.955 -12.431 1.00 88.06 214 LYS A O 1
ATOM 1692 N N . ILE A 1 215 ? -6.990 31.516 -11.994 1.00 85.75 215 ILE A N 1
ATOM 1693 C CA . ILE A 1 215 ? -7.565 30.775 -10.845 1.00 85.75 215 ILE A CA 1
ATOM 1694 C C . ILE A 1 215 ? -8.386 29.564 -11.322 1.00 85.75 215 ILE A C 1
ATOM 1696 O O . ILE A 1 215 ? -8.439 28.539 -10.651 1.00 85.75 215 ILE A O 1
ATOM 1700 N N . ILE A 1 216 ? -9.043 29.695 -12.475 1.00 78.94 216 ILE A N 1
ATOM 1701 C CA . ILE A 1 216 ? -9.828 28.649 -13.131 1.00 78.94 216 ILE A CA 1
ATOM 1702 C C . ILE A 1 216 ? -9.548 28.785 -14.624 1.00 78.94 216 ILE A C 1
ATOM 1704 O O . ILE A 1 216 ? -9.751 29.868 -15.179 1.00 78.94 216 ILE A O 1
ATOM 1708 N N . ASP A 1 217 ? -9.086 27.711 -15.252 1.00 68.62 217 ASP A N 1
ATOM 1709 C CA . ASP A 1 217 ? -8.970 27.624 -16.707 1.00 68.62 217 ASP A CA 1
ATOM 1710 C C . ASP A 1 217 ? -10.154 26.828 -17.277 1.00 68.62 217 ASP A C 1
ATOM 1712 O O . ASP A 1 217 ? -10.760 26.012 -16.571 1.00 68.62 217 ASP A O 1
ATOM 1716 N N . SER A 1 218 ? -10.535 27.087 -18.528 1.00 67.94 218 SER A N 1
ATOM 1717 C CA . SER A 1 218 ? -11.569 26.302 -19.206 1.00 67.94 218 SER A CA 1
ATOM 1718 C C . SER A 1 218 ? -11.040 24.896 -19.492 1.00 67.94 218 SER A C 1
ATOM 1720 O O . SER A 1 218 ? -9.986 24.724 -20.094 1.00 67.94 218 SER A O 1
ATOM 1722 N N . VAL A 1 219 ? -11.777 23.867 -19.065 1.00 63.41 219 VAL A N 1
ATOM 1723 C CA . VAL A 1 219 ? -11.496 22.481 -19.468 1.00 63.41 219 VAL A CA 1
ATOM 1724 C C . VAL A 1 219 ? -11.980 22.326 -20.905 1.00 63.41 219 VAL A C 1
ATOM 1726 O O . VAL A 1 219 ? -13.175 22.142 -21.134 1.00 63.41 219 VAL A O 1
ATOM 1729 N N . GLU A 1 220 ? -11.077 22.477 -21.870 1.00 60.62 220 GLU A N 1
ATOM 1730 C CA . GLU A 1 220 ? -11.436 22.457 -23.294 1.00 60.62 220 GLU A CA 1
ATOM 1731 C C . GLU A 1 220 ? -11.387 21.052 -23.912 1.00 60.62 220 GLU A C 1
ATOM 1733 O O . GLU A 1 220 ? -12.124 20.800 -24.861 1.00 60.62 220 GLU A O 1
ATOM 1738 N N . ASP A 1 221 ? -10.673 20.095 -23.305 1.00 53.03 221 ASP A N 1
ATOM 1739 C CA . ASP A 1 221 ? -10.554 18.732 -23.833 1.00 53.03 221 ASP A CA 1
ATOM 1740 C C . ASP A 1 221 ? -10.904 17.649 -22.800 1.00 53.03 221 ASP A C 1
ATOM 1742 O O . ASP A 1 221 ? -10.076 17.209 -22.005 1.00 53.03 221 ASP A O 1
ATOM 1746 N N . VAL A 1 222 ? -12.137 17.136 -22.872 1.00 45.28 222 VAL A N 1
ATOM 1747 C CA . VAL A 1 222 ? -12.470 15.787 -22.380 1.00 45.28 222 VAL A CA 1
ATOM 1748 C C . VAL A 1 222 ? -12.282 14.824 -23.553 1.00 45.28 222 VAL A C 1
ATOM 1750 O O . VAL A 1 222 ? 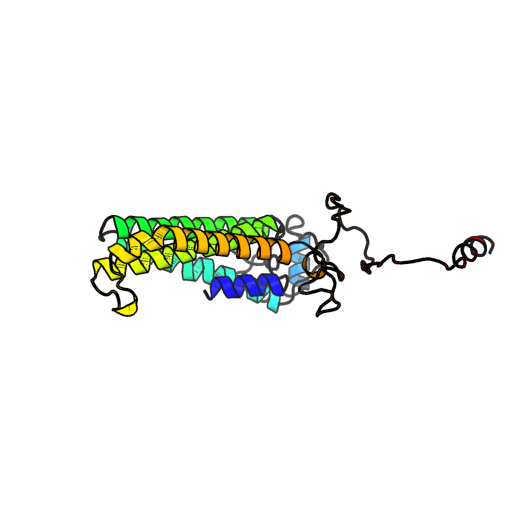-13.248 14.359 -24.158 1.00 45.28 222 VAL A O 1
ATOM 1753 N N . SER A 1 223 ? -11.034 14.577 -23.952 1.00 39.69 223 SER A N 1
ATOM 1754 C CA . SER A 1 223 ? -10.741 13.568 -24.973 1.00 39.69 223 SER A CA 1
ATOM 1755 C C . SER A 1 223 ? -10.579 12.189 -24.313 1.00 39.69 223 SER A C 1
ATOM 1757 O O . SER A 1 223 ? -9.899 12.070 -23.292 1.00 39.69 223 SER A O 1
ATOM 1759 N N . PRO A 1 224 ? -11.222 11.124 -24.836 1.00 37.53 224 PRO A N 1
ATOM 1760 C CA . PRO A 1 224 ? -10.994 9.774 -24.342 1.00 37.53 224 PRO A CA 1
ATOM 1761 C C . PRO A 1 224 ? -9.557 9.383 -24.688 1.00 37.53 224 PRO A C 1
ATOM 1763 O O . PRO A 1 224 ? -9.132 9.554 -25.833 1.00 37.53 224 PRO A O 1
ATOM 1766 N N . SER A 1 225 ? -8.823 8.886 -23.695 1.00 37.16 225 SER A N 1
ATOM 1767 C CA . SER A 1 225 ? -7.447 8.397 -23.788 1.00 37.16 225 SER A CA 1
ATOM 1768 C C . SER A 1 225 ? -7.231 7.559 -25.054 1.00 37.16 225 SER A C 1
ATOM 1770 O O . SER A 1 225 ? -7.589 6.384 -25.122 1.00 37.16 225 SER A O 1
ATOM 1772 N N . ARG A 1 226 ? -6.651 8.175 -26.091 1.00 31.91 226 ARG A N 1
ATOM 1773 C CA . ARG A 1 226 ? -6.163 7.459 -27.271 1.00 31.91 226 ARG A CA 1
ATOM 1774 C C . ARG A 1 226 ? -4.793 6.884 -26.937 1.00 31.91 226 ARG A C 1
ATOM 1776 O O . ARG A 1 226 ? -3.899 7.612 -26.521 1.00 31.91 226 ARG A O 1
ATOM 1783 N N . SER A 1 227 ? -4.686 5.574 -27.130 1.00 32.75 227 SER A N 1
ATOM 1784 C CA . SER A 1 227 ? -3.471 4.763 -27.128 1.00 32.75 227 SER A CA 1
ATOM 1785 C C . SER A 1 227 ? -2.251 5.525 -27.651 1.00 32.75 227 SER A C 1
ATOM 1787 O O . SER A 1 227 ? -2.247 6.006 -28.787 1.00 32.75 227 SER A O 1
ATOM 1789 N N . VAL A 1 228 ? -1.220 5.606 -26.811 1.00 37.44 228 VAL A N 1
ATOM 1790 C CA . VAL A 1 228 ? 0.092 6.165 -27.134 1.00 37.44 228 VAL A CA 1
ATOM 1791 C C . VAL A 1 228 ? 0.804 5.199 -28.080 1.00 37.44 228 VAL A C 1
ATOM 1793 O O . VAL A 1 228 ? 1.444 4.247 -27.657 1.00 37.44 228 VAL A O 1
ATOM 1796 N N . THR A 1 229 ? 0.682 5.442 -29.379 1.00 32.00 229 THR A N 1
ATOM 1797 C CA . THR A 1 229 ? 1.622 4.947 -30.391 1.00 32.00 229 THR A CA 1
ATOM 1798 C C . THR A 1 229 ? 2.106 6.137 -31.200 1.00 32.00 229 THR A C 1
ATOM 1800 O O . THR A 1 229 ? 1.724 6.292 -32.354 1.00 32.00 229 THR A O 1
ATOM 1803 N N . ASP A 1 230 ? 2.883 7.019 -30.573 1.00 27.50 230 ASP A N 1
ATOM 1804 C CA . ASP A 1 230 ? 3.876 7.819 -31.290 1.00 27.50 230 ASP A CA 1
ATOM 1805 C C . ASP A 1 230 ? 4.895 8.398 -30.300 1.00 27.50 230 ASP A C 1
ATOM 1807 O O . ASP A 1 230 ? 4.545 9.147 -29.384 1.00 27.50 230 ASP A O 1
ATOM 1811 N N . HIS A 1 231 ? 6.166 8.037 -30.467 1.00 34.62 231 HIS A N 1
ATOM 1812 C CA . HIS A 1 231 ? 7.274 8.622 -29.720 1.00 34.62 231 HIS A CA 1
ATOM 1813 C C . HIS A 1 231 ? 7.544 10.030 -30.253 1.00 34.62 231 HIS A C 1
ATOM 1815 O O . HIS A 1 231 ? 8.471 10.256 -31.023 1.00 34.62 231 HIS A O 1
ATOM 1821 N N . THR A 1 232 ? 6.756 11.002 -29.803 1.00 28.75 232 THR A N 1
ATOM 1822 C CA . THR A 1 232 ? 7.147 12.411 -29.861 1.00 28.75 232 THR A CA 1
ATOM 1823 C C . THR A 1 232 ? 6.772 13.059 -28.536 1.00 28.75 232 THR A C 1
ATOM 1825 O O . THR A 1 232 ? 5.606 13.059 -28.150 1.00 28.75 232 THR A O 1
ATOM 1828 N N . GLN A 1 233 ? 7.767 13.575 -27.808 1.00 28.59 233 GLN A N 1
ATOM 1829 C CA . GLN A 1 233 ? 7.559 14.376 -26.600 1.00 28.59 233 GLN A CA 1
ATOM 1830 C C . GLN A 1 233 ? 6.442 15.403 -26.842 1.00 28.59 233 GLN A C 1
ATOM 1832 O O . GLN A 1 233 ? 6.576 16.272 -27.705 1.00 28.59 233 GLN A O 1
ATOM 1837 N N . MET A 1 234 ? 5.355 15.316 -26.069 1.00 28.11 234 MET A N 1
ATOM 1838 C CA . MET A 1 234 ? 4.361 16.384 -25.980 1.00 28.11 234 MET A CA 1
ATOM 1839 C C . MET A 1 234 ? 5.023 17.596 -25.329 1.00 28.11 234 MET A C 1
ATOM 1841 O O . MET A 1 234 ? 5.073 17.736 -24.110 1.00 28.11 234 MET A O 1
ATOM 1845 N N . VAL A 1 235 ? 5.560 18.478 -26.163 1.00 29.45 235 VAL A N 1
ATOM 1846 C CA . VAL A 1 235 ? 5.803 19.865 -25.787 1.00 29.45 235 VAL A CA 1
ATOM 1847 C C . VAL A 1 235 ? 4.427 20.515 -25.653 1.00 29.45 235 VAL A C 1
ATOM 1849 O O . VAL A 1 235 ? 3.691 20.596 -26.637 1.00 29.45 235 VAL A O 1
ATOM 1852 N N . CYS A 1 236 ? 4.072 20.969 -24.448 1.00 27.31 236 CYS A N 1
ATOM 1853 C CA . CYS A 1 236 ? 2.917 21.838 -24.233 1.00 27.31 236 CYS A CA 1
ATOM 1854 C C . CYS A 1 236 ? 3.067 23.078 -25.124 1.00 27.31 236 CYS A C 1
ATOM 1856 O O . CYS A 1 236 ? 3.859 23.976 -24.836 1.00 27.31 236 CYS A O 1
ATOM 1858 N N . ARG A 1 237 ? 2.336 23.119 -26.241 1.00 28.42 237 ARG A N 1
ATOM 1859 C CA . ARG A 1 237 ? 2.277 24.296 -27.103 1.00 28.42 237 ARG A CA 1
ATOM 1860 C C . ARG A 1 237 ? 1.247 25.250 -26.506 1.00 28.42 237 ARG A C 1
ATOM 1862 O O . ARG A 1 237 ? 0.048 25.070 -26.668 1.00 28.42 237 ARG A O 1
ATOM 1869 N N . SER A 1 238 ? 1.744 26.238 -25.771 1.00 33.72 238 SER A N 1
ATOM 1870 C CA . SER A 1 238 ? 0.981 27.420 -25.377 1.00 33.72 238 SER A CA 1
ATOM 1871 C C . SER A 1 238 ? 0.714 28.257 -26.631 1.00 33.72 238 SER A C 1
ATOM 1873 O O . SER A 1 238 ? 1.603 28.952 -27.126 1.00 33.72 238 SER A O 1
ATOM 1875 N N . ASP A 1 239 ? -0.489 28.143 -27.195 1.00 34.97 239 ASP A N 1
ATOM 1876 C CA . ASP A 1 239 ? -0.953 29.041 -28.251 1.00 34.97 239 ASP A CA 1
ATOM 1877 C C . ASP A 1 239 ? -1.488 30.331 -27.617 1.00 34.97 239 ASP A C 1
ATOM 1879 O O . ASP A 1 239 ? -2.655 30.450 -27.245 1.00 34.97 239 ASP A O 1
ATOM 1883 N N . ALA A 1 240 ? -0.618 31.338 -27.538 1.00 32.94 240 ALA A N 1
ATOM 1884 C CA . ALA A 1 240 ? -1.019 32.718 -27.319 1.00 32.94 240 ALA A CA 1
ATOM 1885 C C . ALA A 1 240 ? -0.348 33.637 -28.352 1.00 32.94 240 ALA A C 1
ATOM 1887 O O . ALA A 1 240 ? 0.820 33.992 -28.248 1.00 32.94 240 ALA A O 1
ATOM 1888 N N . ASN A 1 241 ? -1.169 34.081 -29.305 1.00 30.75 241 ASN A N 1
ATOM 1889 C CA . ASN A 1 241 ? -0.987 35.231 -30.193 1.00 30.75 241 ASN A CA 1
ATOM 1890 C C . ASN A 1 241 ? 0.063 35.169 -31.322 1.00 30.75 241 ASN A C 1
ATOM 1892 O O . ASN A 1 241 ? 1.211 35.558 -31.176 1.00 30.75 241 ASN A O 1
ATOM 1896 N N . ARG A 1 242 ? -0.490 34.932 -32.520 1.00 34.97 242 ARG A N 1
ATOM 1897 C CA . ARG A 1 242 ? -0.419 35.807 -33.708 1.00 34.97 242 ARG A CA 1
ATOM 1898 C C . ARG A 1 242 ? 0.960 36.037 -34.354 1.00 34.97 242 ARG A C 1
ATOM 1900 O O . ARG A 1 242 ? 1.858 36.653 -33.797 1.00 34.97 242 ARG A O 1
ATOM 1907 N N . THR A 1 243 ? 0.958 35.771 -35.665 1.00 35.78 243 THR A N 1
ATOM 1908 C CA . THR A 1 243 ? 1.891 36.254 -36.702 1.00 35.78 243 THR A CA 1
ATOM 1909 C C . THR A 1 243 ? 3.279 35.612 -36.714 1.00 35.78 243 THR A C 1
ATOM 1911 O O . THR A 1 243 ? 4.226 36.191 -36.210 1.00 35.78 243 THR A O 1
ATOM 1914 N N . ASP A 1 244 ? 3.435 34.511 -37.462 1.00 32.88 244 ASP A N 1
ATOM 1915 C CA . ASP A 1 244 ? 4.473 34.537 -38.497 1.00 32.88 244 ASP A CA 1
ATOM 1916 C C . ASP A 1 244 ? 4.169 33.632 -39.699 1.00 32.88 244 ASP A C 1
ATOM 1918 O O . ASP A 1 244 ? 3.956 32.422 -39.622 1.00 32.88 244 ASP A O 1
ATOM 1922 N N . PHE A 1 245 ? 4.106 34.288 -40.847 1.00 35.28 245 PHE A N 1
ATOM 1923 C CA . PHE A 1 245 ? 3.650 33.791 -42.134 1.00 35.28 245 PHE A CA 1
ATOM 1924 C C . PHE A 1 245 ? 4.881 33.286 -42.896 1.00 35.28 245 PHE A C 1
ATOM 1926 O O . PHE A 1 245 ? 5.321 33.944 -43.832 1.00 35.28 245 PHE A O 1
ATOM 1933 N N . ARG A 1 246 ? 5.531 32.195 -42.453 1.00 31.53 246 ARG A N 1
ATOM 1934 C CA . ARG A 1 246 ? 6.823 31.809 -43.072 1.00 31.53 246 ARG A CA 1
ATOM 1935 C C . ARG A 1 246 ? 7.202 30.331 -43.169 1.00 31.53 246 ARG A C 1
ATOM 1937 O O . ARG A 1 246 ? 8.200 30.053 -43.813 1.00 31.53 246 ARG A O 1
ATOM 1944 N N . ILE A 1 247 ? 6.412 29.384 -42.659 1.00 36.22 247 ILE A N 1
ATOM 1945 C CA . ILE A 1 247 ? 6.808 27.952 -42.671 1.00 36.22 247 ILE A CA 1
ATOM 1946 C C . ILE A 1 247 ? 6.031 27.107 -43.709 1.00 36.22 247 ILE A C 1
ATOM 1948 O O . ILE A 1 247 ? 6.375 25.964 -43.977 1.00 36.22 247 ILE A O 1
ATOM 1952 N N . ILE A 1 248 ? 5.038 27.679 -44.402 1.00 35.78 248 ILE A N 1
ATOM 1953 C CA . ILE A 1 248 ? 4.253 26.947 -45.423 1.00 35.78 248 ILE A CA 1
ATOM 1954 C C . ILE A 1 248 ? 4.922 26.956 -46.819 1.00 35.78 248 ILE A C 1
ATOM 1956 O O . ILE A 1 248 ? 4.512 26.209 -47.704 1.00 35.78 248 ILE A O 1
ATOM 1960 N N . LEU A 1 249 ? 5.994 27.731 -47.032 1.00 33.97 249 LEU A N 1
ATOM 1961 C CA . LEU A 1 249 ? 6.671 27.808 -48.339 1.00 33.97 249 LEU A CA 1
ATOM 1962 C C . LEU A 1 249 ? 7.870 26.860 -48.515 1.00 33.97 249 LEU A C 1
ATOM 1964 O O . LEU A 1 249 ? 8.249 26.608 -49.657 1.00 33.97 249 LEU A O 1
ATOM 1968 N N . ASP A 1 250 ? 8.409 26.261 -47.450 1.00 38.06 250 ASP A N 1
ATOM 1969 C CA . ASP A 1 250 ? 9.543 25.327 -47.584 1.00 38.06 250 ASP A CA 1
ATOM 1970 C C . ASP A 1 250 ? 9.114 23.888 -47.920 1.00 38.06 250 ASP A C 1
ATOM 1972 O O . ASP A 1 250 ? 9.896 23.118 -48.475 1.00 38.06 250 ASP A O 1
ATOM 1976 N N . PHE A 1 251 ? 7.839 23.535 -47.721 1.00 38.12 251 PHE A N 1
ATOM 1977 C CA . PHE A 1 251 ? 7.336 22.195 -48.051 1.00 38.12 251 PHE A CA 1
ATOM 1978 C C . PHE A 1 251 ? 7.069 21.987 -49.557 1.00 38.12 251 PHE A C 1
ATOM 1980 O O . PHE A 1 251 ? 7.056 20.857 -50.036 1.00 38.12 251 PHE A O 1
ATOM 1987 N N . GLN A 1 252 ? 6.921 23.059 -50.349 1.00 38.81 252 GLN A N 1
ATOM 1988 C CA . GLN A 1 252 ? 6.771 22.948 -51.811 1.00 38.81 252 GLN A CA 1
ATOM 1989 C C . GLN A 1 252 ? 8.103 22.849 -52.572 1.00 38.81 252 GLN A C 1
ATOM 1991 O O . GLN A 1 252 ? 8.092 22.571 -53.774 1.00 38.81 252 GLN A O 1
ATOM 1996 N N . ARG A 1 253 ? 9.248 23.046 -51.901 1.00 42.59 253 ARG A N 1
ATOM 1997 C CA . ARG A 1 253 ? 10.577 23.002 -52.537 1.00 42.59 253 ARG A CA 1
ATOM 1998 C C . ARG A 1 253 ? 11.302 21.662 -52.378 1.00 42.59 253 ARG A C 1
ATOM 2000 O O . ARG A 1 253 ? 12.206 21.398 -53.155 1.00 42.59 253 ARG A O 1
ATOM 2007 N N . ALA A 1 254 ? 10.864 20.800 -51.461 1.00 44.44 254 ALA A N 1
ATOM 2008 C CA . ALA A 1 254 ? 11.469 19.485 -51.214 1.00 44.44 254 ALA A CA 1
ATOM 2009 C C . ALA A 1 254 ? 10.799 18.313 -51.969 1.00 44.44 254 ALA A C 1
ATOM 2011 O O . ALA A 1 254 ? 11.189 17.168 -51.790 1.00 44.44 254 ALA A O 1
ATOM 2012 N N . VAL A 1 255 ? 9.798 18.579 -52.820 1.00 48.22 255 VAL A N 1
ATOM 2013 C CA . VAL A 1 255 ? 9.108 17.560 -53.651 1.00 48.22 255 VAL A CA 1
ATOM 2014 C C . VAL A 1 255 ? 9.444 17.743 -55.142 1.00 48.22 255 VAL A C 1
ATOM 2016 O O . VAL A 1 255 ? 8.682 17.369 -56.031 1.00 48.22 255 VAL A O 1
ATOM 2019 N N . ARG A 1 256 ? 10.578 18.381 -55.456 1.00 46.81 256 ARG A N 1
ATOM 2020 C CA . ARG A 1 256 ? 11.000 18.589 -56.849 1.00 46.81 256 ARG A CA 1
ATOM 2021 C C . ARG A 1 256 ? 12.505 18.450 -57.096 1.00 46.81 256 ARG A C 1
ATOM 2023 O O . ARG A 1 256 ? 13.005 19.082 -58.023 1.00 46.81 256 ARG A O 1
ATOM 2030 N N . GLU A 1 257 ? 13.166 17.591 -56.325 1.00 42.59 257 GLU A N 1
ATOM 2031 C CA . GLU A 1 257 ? 14.472 16.992 -56.644 1.00 42.59 257 GLU A CA 1
ATOM 2032 C C . GLU A 1 257 ? 14.458 15.504 -56.287 1.00 42.59 257 GLU A C 1
ATOM 2034 O O . GLU A 1 257 ? 13.922 15.175 -55.204 1.00 42.59 257 GLU A O 1
#

pLDDT: mean 84.01, std 20.65, range [27.31, 98.56]

Secondary structure (DSSP, 8-state):
-HHHHHHHHHHHTT-TTSS-SSSSBTTBSSS---HHHHHHHHHH-GGG--TT-TT----HHHHHHHHHHHIIIIIIIHHHHHHHHHHGGGS-HHHHHHHHHHHHHHHHHHHHHHHHHHTTT-HHHHHHHHHHHHHHHHHHHHHHHHHHHHTT---GGG---HHHHHHHHHHHHHHHHHHHHHHHHHHHHHHSTTGGGTT-SS-TTTTTTSBTTBSS------------------------------SSSSTTTSS--

Sequence (257 aa):
MVVIGLGGLIRIYDAGESCPDWPLCFGTIGFDISEEEQEAWYIENPDEVDSRGSGHRYTTFQIFTEWLHRILAGLVLGPLVILNWYMLRGSEEKVKFASTLTVVLIVWQGAIGWLTVEMDNLHWSVALHLSSALAFTMSMFWLWLTLTRTEDGLPGWLRFDYSISKKWKVRVGLLSLGAFVSIFSGTFVSTTPGANFGCGVDGLPDSWPLCNGKIIDSVEDVSPSRSVTDHTQMVCRSDANRTDFRIILDFQRAVRE

Foldseek 3Di:
DVLLVLLVVLLVLVLLQQAQDPPPRLPHLDLPADQVSLLVSCVVVVVSAAPVGSNDHDDSVSSVSNSVSSCCLPVNVLVVLVVVLVVCPPPDPQLNVLSVVLNVLSVVLVVLSNVCNNVRNQLVSSLVNSLSVVVSVVSVVVSVVVVCVVVVNDDPVRDDDPVVCVVCVVVVVVVVVVVSVVVSVVSSQSSDPPSVQQQHDPDPPRSPPHRNNHVDDDPPDPDDDDDDDDPDPPDPDDDDDDDDDPDPPVVVVVVPD

Radius of gyration: 25.29 Å; chains: 1; bounding box: 40×54×88 Å